Protein AF-A0A7V2XSD9-F1 (afdb_monomer)

Foldseek 3Di:
DDDDDPPPPPPPPPPPPPPPPDPPPDPDDDPPVNVVLQVQLLVLLLVQAFPVRDHDDDPCSCVSQLVSDDCRLVSLLCLQLPDLVCNPVVHDDDDDPPDDPVNVSSNSLSSNLSSLLSNLVNLPLVCLVVLVVSLVVLCVVPVQLLPDDDSSNSSNLSSQLSCVSNPNNVSVVVLLVRLCVLLVWDADPPRQIDGDADPDDVSNLSSLVSLQSSLSSCVSVVVLVNSLNSLVVSVVSLVVVVVVCVVVVVPVVVLLSSLVSQLVSLQVNLLSCLLVLVQVSSLVSNVSSVVSPDQPLSCLVVPCSCVSNCPPPSNVVVSVVSVVVVVVVVVVVVVVVVVVPDPPPPDDPDPDPDDDDDDDDDDDDD

Solvent-accessible surface area (backbone atoms only — not comparable to full-atom values): 21286 Å² total; per-residue (Å²): 138,88,78,76,81,76,71,80,76,78,76,72,78,75,69,80,72,92,55,94,69,73,72,92,76,58,97,61,84,72,52,72,68,60,48,54,49,48,50,52,42,52,53,44,52,52,68,63,46,39,99,85,74,43,72,84,84,48,93,72,73,47,51,71,43,63,69,73,42,90,68,41,55,63,52,23,47,50,54,38,68,50,56,75,95,48,37,81,78,75,49,88,74,78,80,59,91,92,64,49,73,67,57,50,53,53,50,50,56,50,48,27,51,50,24,27,52,43,37,18,73,62,56,62,63,86,52,48,68,61,51,50,53,50,44,52,53,52,43,71,75,35,88,49,70,83,74,47,63,69,68,64,34,53,53,50,55,33,46,24,50,17,35,34,59,52,71,46,47,66,59,35,54,51,49,54,53,48,33,32,59,75,34,46,50,45,73,48,84,96,69,45,71,46,68,66,82,52,93,49,71,69,54,36,54,52,30,38,54,36,31,50,51,50,16,50,51,26,48,76,67,69,38,39,73,56,14,47,50,36,40,49,52,35,51,55,53,48,53,55,48,52,59,52,43,71,77,47,72,86,49,60,68,57,53,54,53,50,30,53,51,50,13,52,49,23,40,54,44,12,32,41,26,19,72,66,72,34,50,72,60,12,48,50,27,40,50,50,5,40,74,46,62,51,72,64,59,72,46,65,74,63,44,61,38,40,54,80,36,60,85,39,68,71,42,50,50,51,52,54,50,49,53,52,52,52,49,51,53,51,53,50,54,49,52,54,51,56,61,74,67,45,91,79,79,82,66,74,79,76,76,79,91,84,77,80,83,78,79,85,79,80,86,83,89,130

Structure (mmCIF, N/CA/C/O backbone):
data_AF-A0A7V2XSD9-F1
#
_entry.id   AF-A0A7V2XSD9-F1
#
loop_
_atom_site.group_PDB
_atom_site.id
_atom_site.type_symbol
_atom_site.label_atom_id
_atom_site.label_alt_id
_atom_site.label_comp_id
_atom_site.label_asym_id
_atom_site.label_entity_id
_atom_site.label_seq_id
_atom_site.pdbx_PDB_ins_code
_atom_site.Cartn_x
_atom_site.Cartn_y
_atom_site.Cartn_z
_atom_site.occupancy
_atom_site.B_iso_or_equiv
_atom_site.auth_seq_id
_atom_site.auth_comp_id
_atom_site.auth_asym_id
_atom_site.auth_atom_id
_atom_site.pdbx_PDB_model_num
ATOM 1 N N . MET A 1 1 ? -16.264 16.583 4.470 1.00 23.94 1 MET A N 1
ATOM 2 C CA . MET A 1 1 ? -14.972 17.297 4.440 1.00 23.94 1 MET A CA 1
ATOM 3 C C . MET A 1 1 ? -13.926 16.425 5.124 1.00 23.94 1 MET A C 1
ATOM 5 O O . MET A 1 1 ? -13.666 16.621 6.300 1.00 23.94 1 MET A O 1
ATOM 9 N N . SER A 1 2 ? -13.379 15.429 4.419 1.00 24.53 2 SER A N 1
ATOM 10 C CA . SER A 1 2 ? -12.233 14.648 4.906 1.00 24.53 2 SER A CA 1
ATOM 11 C C . SER A 1 2 ? -11.010 15.120 4.129 1.00 24.53 2 SER A C 1
ATOM 13 O O . SER A 1 2 ? -10.741 14.648 3.032 1.00 24.53 2 SER A O 1
ATOM 15 N N . ARG A 1 3 ? -10.369 16.174 4.638 1.00 24.86 3 ARG A N 1
ATOM 16 C CA . ARG A 1 3 ? -9.047 16.610 4.191 1.00 24.86 3 ARG A CA 1
ATOM 17 C C . ARG A 1 3 ? -8.068 15.917 5.123 1.00 24.86 3 ARG A C 1
ATOM 19 O O . ARG A 1 3 ? -7.834 16.400 6.227 1.00 24.86 3 ARG A O 1
ATOM 26 N N . PHE A 1 4 ? -7.581 14.749 4.716 1.00 28.62 4 PHE A N 1
ATOM 27 C CA . PHE A 1 4 ? -6.380 14.205 5.332 1.00 28.62 4 PHE A CA 1
ATOM 28 C C . PHE A 1 4 ? -5.264 15.223 5.119 1.00 28.62 4 PHE A C 1
ATOM 30 O O . PHE A 1 4 ? -5.112 15.778 4.031 1.00 28.62 4 PHE A O 1
ATOM 37 N N . ALA A 1 5 ? -4.572 15.540 6.206 1.00 25.97 5 ALA A N 1
ATOM 38 C CA . ALA A 1 5 ? -3.495 16.502 6.229 1.00 25.97 5 ALA A CA 1
ATOM 39 C C . ALA A 1 5 ? -2.393 16.055 5.260 1.00 25.97 5 ALA A C 1
ATOM 41 O O . ALA A 1 5 ? -1.576 15.197 5.590 1.00 25.97 5 ALA A O 1
ATOM 42 N N . LEU A 1 6 ? -2.363 16.670 4.074 1.00 26.97 6 LEU A N 1
ATOM 43 C CA . LEU A 1 6 ? -1.128 16.866 3.336 1.00 26.97 6 LEU A CA 1
ATOM 44 C C . LEU A 1 6 ? -0.258 17.717 4.266 1.00 26.97 6 LEU A C 1
ATOM 46 O O . LEU A 1 6 ? -0.456 18.927 4.397 1.00 26.97 6 LEU A O 1
ATOM 50 N N . ALA A 1 7 ? 0.634 17.073 5.016 1.00 27.56 7 ALA A N 1
ATOM 51 C CA . ALA A 1 7 ? 1.728 17.794 5.633 1.00 27.56 7 ALA A CA 1
ATOM 52 C C . ALA A 1 7 ? 2.456 18.483 4.479 1.00 27.56 7 ALA A C 1
ATOM 54 O O . ALA A 1 7 ? 2.970 17.796 3.597 1.00 27.56 7 ALA A O 1
ATOM 55 N N . LEU A 1 8 ? 2.406 19.820 4.452 1.00 25.89 8 LEU A N 1
ATOM 56 C CA . LEU A 1 8 ? 3.194 20.653 3.552 1.00 25.89 8 LEU A CA 1
ATOM 57 C C . LEU A 1 8 ? 4.616 20.083 3.546 1.00 25.89 8 LEU A C 1
ATOM 59 O O . LEU A 1 8 ? 5.348 20.218 4.529 1.00 25.89 8 LEU A O 1
ATOM 63 N N . LEU A 1 9 ? 4.983 19.401 2.462 1.00 30.81 9 LEU A N 1
ATOM 64 C CA . LEU A 1 9 ? 6.359 19.028 2.204 1.00 30.81 9 LEU A CA 1
ATOM 65 C C . LEU A 1 9 ? 7.094 20.351 2.042 1.00 30.81 9 LEU A C 1
ATOM 67 O O . LEU A 1 9 ? 6.942 21.046 1.041 1.00 30.81 9 LEU A O 1
ATOM 71 N N . LEU A 1 10 ? 7.836 20.731 3.082 1.00 27.25 10 LEU A N 1
ATOM 72 C CA . LEU A 1 10 ? 8.857 21.757 2.986 1.00 27.25 10 LEU A CA 1
ATOM 73 C C . LEU A 1 10 ? 9.787 21.328 1.854 1.00 27.25 10 LEU A C 1
ATOM 75 O O . LEU A 1 10 ? 10.616 20.433 2.008 1.00 27.25 10 LEU A O 1
ATOM 79 N N . ILE A 1 11 ? 9.578 21.957 0.701 1.00 31.53 11 ILE A N 1
ATOM 80 C CA . ILE A 1 11 ? 10.475 21.962 -0.439 1.00 31.53 11 ILE A CA 1
ATOM 81 C C . ILE A 1 11 ? 11.828 22.386 0.124 1.00 31.53 11 ILE A C 1
ATOM 83 O O . ILE A 1 11 ? 12.044 23.559 0.432 1.00 31.53 11 ILE A O 1
ATOM 87 N N . LEU A 1 12 ? 12.744 21.433 0.292 1.00 26.92 12 LEU A N 1
ATOM 88 C CA . LEU A 1 12 ? 14.149 21.790 0.339 1.00 26.92 12 LEU A CA 1
ATOM 89 C C . LEU A 1 12 ? 14.435 22.456 -1.008 1.00 26.92 12 LEU A C 1
ATOM 91 O O . LEU A 1 12 ? 14.214 21.819 -2.044 1.00 26.92 12 LEU A O 1
ATOM 95 N N . PRO A 1 13 ? 14.897 23.717 -1.043 1.00 25.16 13 PRO A N 1
ATOM 96 C CA . PRO A 1 13 ? 15.411 24.261 -2.275 1.00 25.16 13 PRO A CA 1
ATOM 97 C C . PRO A 1 13 ? 16.652 23.433 -2.590 1.00 25.16 13 PRO A C 1
ATOM 99 O O . PRO A 1 13 ? 17.710 23.616 -1.983 1.00 25.16 13 PRO A O 1
ATOM 102 N N . VAL A 1 14 ? 16.534 22.505 -3.540 1.00 31.31 14 VAL A N 1
ATOM 103 C CA . VAL A 1 14 ? 17.704 22.065 -4.286 1.00 31.31 14 VAL A CA 1
ATOM 104 C C . VAL A 1 14 ? 18.159 23.326 -4.995 1.00 31.31 14 VAL A C 1
ATOM 106 O O . VAL A 1 14 ? 17.605 23.730 -6.016 1.00 31.31 14 VAL A O 1
ATOM 109 N N . ARG A 1 15 ? 19.112 24.025 -4.367 1.00 27.44 15 ARG A N 1
ATOM 110 C CA . ARG A 1 15 ? 19.935 25.032 -5.021 1.00 27.44 15 ARG A CA 1
ATOM 111 C C . ARG A 1 15 ? 20.313 24.407 -6.348 1.00 27.44 15 ARG A C 1
ATOM 113 O O . ARG A 1 15 ? 20.968 23.369 -6.340 1.00 27.44 15 ARG A O 1
ATOM 120 N N . ALA A 1 16 ? 19.840 25.005 -7.439 1.00 30.06 16 ALA A N 1
ATOM 121 C CA . ALA A 1 16 ? 20.246 24.642 -8.779 1.00 30.06 16 ALA A CA 1
ATOM 122 C C . ALA A 1 16 ? 21.773 24.583 -8.774 1.00 30.06 16 ALA A C 1
ATOM 124 O O . ALA A 1 16 ? 22.448 25.617 -8.718 1.00 30.06 16 ALA A O 1
ATOM 125 N N . ALA A 1 17 ? 22.307 23.366 -8.717 1.00 30.39 17 ALA A N 1
ATOM 126 C CA . ALA A 1 17 ? 23.717 23.123 -8.844 1.00 30.39 17 ALA A CA 1
ATOM 127 C C . ALA A 1 17 ? 24.022 23.449 -10.301 1.00 30.39 17 ALA A C 1
ATOM 129 O O . ALA A 1 17 ? 23.845 22.638 -11.201 1.00 30.39 17 ALA A O 1
ATOM 130 N N . ARG A 1 18 ? 24.422 24.701 -10.537 1.00 33.97 18 ARG A N 1
ATOM 131 C CA . ARG A 1 18 ? 25.212 25.094 -11.700 1.00 33.97 18 ARG A CA 1
ATOM 132 C C . ARG A 1 18 ? 26.585 24.444 -11.552 1.00 33.97 18 ARG A C 1
ATOM 134 O O . ARG A 1 18 ? 27.578 25.103 -11.270 1.00 33.97 18 ARG A O 1
ATOM 141 N N . THR A 1 19 ? 26.616 23.135 -11.687 1.00 34.06 19 THR A N 1
ATOM 142 C CA . THR A 1 19 ? 27.806 22.336 -11.930 1.00 34.06 19 THR A CA 1
ATOM 143 C C . THR A 1 19 ? 27.425 21.497 -13.128 1.00 34.06 19 THR A C 1
ATOM 145 O O . THR A 1 19 ? 26.375 20.867 -13.097 1.00 34.06 19 THR A O 1
ATOM 148 N N . GLY A 1 20 ? 28.200 21.586 -14.206 1.00 29.98 20 GLY A N 1
ATOM 149 C CA . GLY A 1 20 ? 27.919 20.951 -15.493 1.00 29.98 20 GLY A CA 1
ATOM 150 C C . GLY A 1 20 ? 27.994 19.424 -15.460 1.00 29.98 20 GLY A C 1
ATOM 151 O O . GLY A 1 20 ? 28.754 18.837 -16.221 1.00 29.98 20 GLY A O 1
ATOM 152 N N . GLU A 1 21 ? 27.215 18.785 -14.591 1.00 35.03 21 GLU A N 1
ATOM 153 C CA . GLU A 1 21 ? 26.746 17.428 -14.812 1.00 35.03 21 GLU A CA 1
ATOM 154 C C . GLU A 1 21 ? 25.734 17.504 -15.953 1.00 35.03 21 GLU A C 1
ATOM 156 O O . GLU A 1 21 ? 24.762 18.260 -15.892 1.00 35.03 21 GLU A O 1
ATOM 161 N N . ALA A 1 22 ? 26.023 16.782 -17.034 1.00 31.20 22 ALA A N 1
ATOM 162 C CA . ALA A 1 22 ? 25.090 16.603 -18.130 1.00 31.20 22 ALA A CA 1
ATOM 163 C C . ALA A 1 22 ? 23.725 16.191 -17.565 1.00 31.20 22 ALA A C 1
ATOM 165 O O . ALA A 1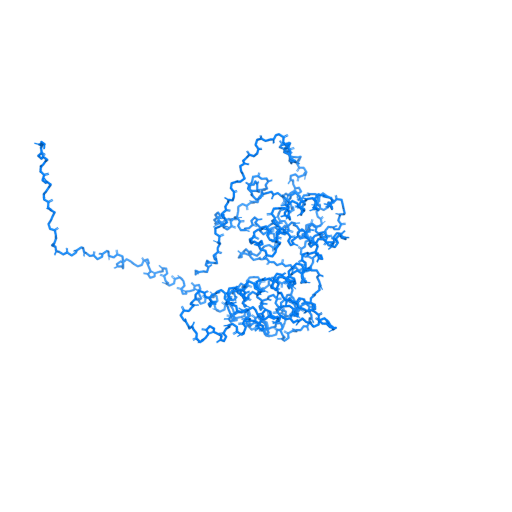 22 ? 23.663 15.333 -16.684 1.00 31.20 22 ALA A O 1
ATOM 166 N N . ASP A 1 23 ? 22.653 16.800 -18.075 1.00 39.53 23 ASP A N 1
ATOM 167 C CA . ASP A 1 23 ? 21.300 16.284 -17.895 1.00 39.53 23 ASP A CA 1
ATOM 168 C C . ASP A 1 23 ? 21.324 14.790 -18.259 1.00 39.53 23 ASP A C 1
ATOM 170 O O . ASP A 1 23 ? 21.560 14.462 -19.427 1.00 39.53 23 ASP A O 1
ATOM 174 N N . PRO A 1 24 ? 21.142 13.865 -17.298 1.00 40.56 24 PRO A N 1
ATOM 175 C CA . PRO A 1 24 ? 21.244 12.443 -17.589 1.00 40.56 24 PRO A CA 1
ATOM 176 C C . PRO A 1 24 ? 20.095 11.957 -18.488 1.00 40.56 24 PRO A C 1
ATOM 178 O O . PRO A 1 24 ? 20.070 10.783 -18.845 1.00 40.56 24 PRO A O 1
ATOM 181 N N . LEU A 1 25 ? 19.132 12.826 -18.831 1.00 44.91 25 LEU A N 1
ATOM 182 C CA . LEU A 1 25 ? 17.884 12.460 -19.492 1.00 44.91 25 LEU A CA 1
ATOM 183 C C . LEU A 1 25 ? 17.565 13.237 -20.772 1.00 44.91 25 LEU A C 1
ATOM 185 O O . LEU A 1 25 ? 16.434 13.109 -21.234 1.00 44.91 25 LEU A O 1
ATOM 189 N N . GLY A 1 26 ? 18.541 13.947 -2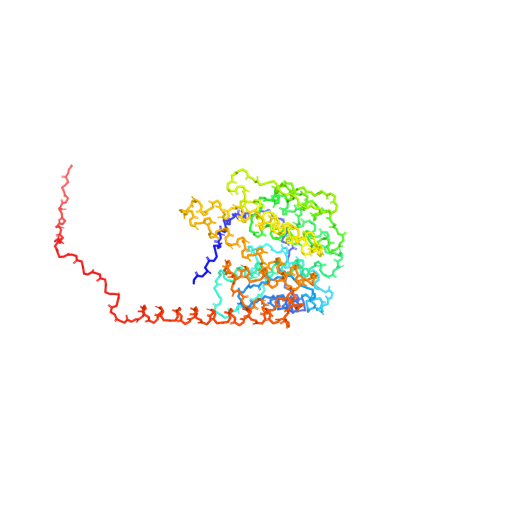1.350 1.00 40.78 26 GLY A N 1
ATOM 190 C CA . GLY A 1 26 ? 18.545 14.413 -22.742 1.00 40.78 26 GLY A CA 1
ATOM 191 C C . GLY A 1 26 ? 17.247 15.066 -23.229 1.00 40.78 26 GLY A C 1
ATOM 192 O O . GLY A 1 26 ? 16.301 14.397 -23.631 1.00 40.78 26 GLY A O 1
ATOM 193 N N . THR A 1 27 ? 17.251 16.391 -23.335 1.00 42.31 27 THR A N 1
ATOM 194 C CA . THR A 1 27 ? 16.262 17.195 -24.082 1.00 42.31 27 THR A CA 1
ATOM 195 C C . THR A 1 27 ? 16.360 17.012 -25.609 1.00 42.31 27 THR A C 1
ATOM 197 O O . THR A 1 27 ? 16.154 17.951 -26.376 1.00 42.31 27 THR A O 1
ATOM 200 N N . GLU A 1 28 ? 16.688 15.808 -26.080 1.00 47.25 28 GLU A N 1
ATOM 201 C CA . GLU A 1 28 ? 16.524 15.453 -27.487 1.00 47.25 28 GLU A CA 1
ATOM 202 C C . GLU A 1 28 ? 15.038 15.201 -27.767 1.00 47.25 28 GLU A C 1
ATOM 204 O O . GLU A 1 28 ? 14.297 14.735 -26.899 1.00 47.25 28 GLU A O 1
ATOM 209 N N . ALA A 1 29 ? 14.583 15.546 -28.974 1.00 57.59 29 ALA A N 1
ATOM 210 C CA . ALA A 1 29 ? 13.220 15.256 -29.397 1.00 57.59 29 ALA A CA 1
ATOM 211 C C . ALA A 1 29 ? 12.986 13.740 -29.303 1.00 57.59 29 ALA A C 1
ATOM 213 O O . ALA A 1 29 ? 13.598 12.972 -30.045 1.00 57.59 29 ALA A O 1
ATOM 214 N N . GLU A 1 30 ? 12.138 13.325 -28.360 1.00 71.19 30 GLU A N 1
ATOM 215 C CA . GLU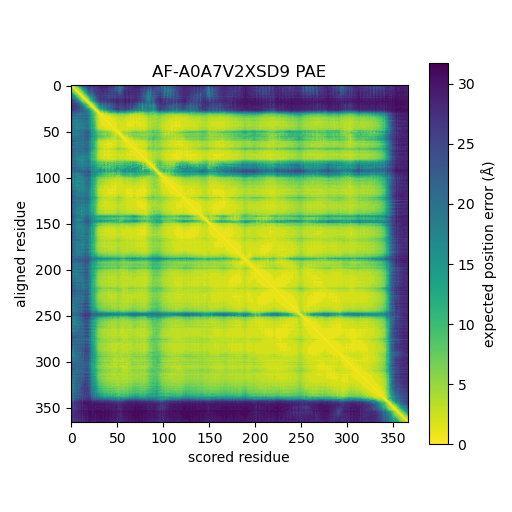 A 1 30 ? 11.758 11.926 -28.177 1.00 71.19 30 GLU A CA 1
ATOM 216 C C . GLU A 1 30 ? 11.206 11.390 -29.501 1.00 71.19 30 GLU A C 1
ATOM 218 O O . GLU A 1 30 ? 10.363 12.034 -30.135 1.00 71.19 30 GLU A O 1
ATOM 223 N N . ASP A 1 31 ? 11.710 10.241 -29.959 1.00 83.75 31 ASP A N 1
ATOM 224 C CA . ASP A 1 31 ? 11.220 9.678 -31.209 1.00 83.75 31 ASP A CA 1
ATOM 225 C C . ASP A 1 31 ? 9.724 9.316 -31.072 1.00 83.75 31 ASP A C 1
ATOM 227 O O . ASP A 1 31 ? 9.274 8.944 -29.980 1.00 83.75 31 ASP A O 1
ATOM 231 N N . PRO A 1 32 ? 8.934 9.394 -32.160 1.00 85.38 32 PRO A N 1
ATOM 232 C CA . PRO A 1 32 ? 7.494 9.169 -32.087 1.00 85.38 32 PRO A CA 1
ATOM 233 C C . PRO A 1 32 ? 7.090 7.817 -31.483 1.00 85.38 32 PRO A C 1
ATOM 235 O O . PRO A 1 32 ? 6.068 7.738 -30.809 1.00 85.38 32 PRO A O 1
ATOM 238 N N . ALA A 1 33 ? 7.869 6.751 -31.692 1.00 84.94 33 ALA A N 1
ATOM 239 C CA . ALA A 1 33 ? 7.542 5.435 -31.152 1.00 84.94 33 ALA A CA 1
ATOM 240 C C . ALA A 1 33 ? 7.778 5.372 -29.636 1.00 84.94 33 ALA A C 1
ATOM 242 O O . ALA A 1 33 ? 6.948 4.814 -28.915 1.00 84.94 33 ALA A O 1
ATOM 243 N N . THR A 1 34 ? 8.860 5.980 -29.140 1.00 85.50 34 THR A N 1
ATOM 244 C CA . THR A 1 34 ? 9.107 6.105 -27.694 1.00 85.50 34 THR A CA 1
ATOM 245 C C . THR A 1 34 ? 8.036 6.967 -27.024 1.00 85.50 34 THR A C 1
ATOM 247 O O . THR A 1 34 ? 7.531 6.592 -25.964 1.00 85.50 34 THR A O 1
ATOM 250 N N . PHE A 1 35 ? 7.613 8.057 -27.671 1.00 86.00 35 PHE A N 1
ATOM 251 C CA . PHE A 1 35 ? 6.521 8.906 -27.190 1.00 86.00 35 PHE A CA 1
ATOM 252 C C . PHE A 1 35 ? 5.193 8.138 -27.061 1.00 86.00 35 PHE A C 1
ATOM 254 O O . PHE A 1 35 ? 4.555 8.167 -26.006 1.00 86.00 35 PHE A O 1
ATOM 261 N N . GLU A 1 36 ? 4.783 7.398 -28.097 1.00 89.38 36 GLU A N 1
ATOM 262 C CA . GLU A 1 36 ? 3.547 6.603 -28.044 1.00 89.38 36 GLU A CA 1
ATOM 263 C C . GLU A 1 36 ? 3.614 5.488 -26.994 1.00 89.38 36 GLU A C 1
ATOM 265 O O . GLU A 1 36 ? 2.643 5.259 -26.265 1.00 89.38 36 GLU A O 1
ATOM 270 N N . LEU A 1 37 ? 4.765 4.819 -26.860 1.00 91.50 37 LEU A N 1
ATOM 271 C CA . LEU A 1 37 ? 4.957 3.796 -25.834 1.00 91.50 37 LEU A CA 1
ATOM 272 C C . LEU A 1 37 ? 4.862 4.393 -24.425 1.00 91.50 37 LEU A C 1
ATOM 274 O O . LEU A 1 37 ? 4.198 3.813 -23.563 1.00 91.50 37 LEU A O 1
ATOM 278 N N . ARG A 1 38 ? 5.473 5.561 -24.191 1.00 90.31 38 ARG A N 1
ATOM 279 C CA . ARG A 1 38 ? 5.374 6.287 -22.920 1.00 90.31 38 ARG A CA 1
ATOM 280 C C . ARG A 1 38 ? 3.920 6.595 -22.576 1.00 90.31 38 ARG A C 1
ATOM 282 O O . ARG A 1 38 ? 3.475 6.202 -21.499 1.00 90.31 38 ARG A O 1
ATOM 289 N N . ARG A 1 39 ? 3.147 7.177 -23.502 1.00 89.12 39 ARG A N 1
ATOM 290 C CA . ARG A 1 39 ? 1.711 7.443 -23.279 1.00 89.12 39 ARG A CA 1
ATOM 291 C C . ARG A 1 39 ? 0.919 6.176 -22.967 1.00 89.12 39 ARG A C 1
ATOM 293 O O . ARG A 1 39 ? 0.052 6.190 -22.094 1.00 89.12 39 ARG A O 1
ATOM 300 N N . ALA A 1 40 ? 1.213 5.067 -23.646 1.00 92.75 40 ALA A N 1
ATOM 301 C CA . ALA A 1 40 ? 0.550 3.793 -23.386 1.00 92.75 40 ALA A CA 1
ATOM 302 C C . ALA A 1 40 ? 0.866 3.247 -21.979 1.00 92.75 40 ALA A C 1
ATOM 304 O O . ALA A 1 40 ? -0.047 2.787 -21.283 1.00 92.75 40 ALA A O 1
ATOM 305 N N . VAL A 1 41 ? 2.129 3.336 -21.541 1.00 93.94 41 VAL A N 1
ATOM 306 C CA . VAL A 1 41 ? 2.564 2.953 -20.186 1.00 93.94 41 VAL A CA 1
ATOM 307 C C . VAL A 1 41 ? 1.888 3.835 -19.137 1.00 93.94 41 VAL A C 1
ATOM 309 O O . VAL A 1 41 ? 1.278 3.315 -18.205 1.00 93.94 41 VAL A O 1
ATOM 312 N N . GLU A 1 42 ? 1.936 5.154 -19.306 1.00 90.88 42 GLU A N 1
ATOM 313 C CA . GLU A 1 42 ? 1.321 6.126 -18.397 1.00 90.88 42 GLU A CA 1
ATOM 314 C C . GLU A 1 42 ? -0.194 5.902 -18.269 1.00 90.88 42 GLU A C 1
ATOM 316 O O . GLU A 1 42 ? -0.725 5.835 -17.157 1.00 90.88 42 GLU A O 1
ATOM 321 N N . ALA A 1 43 ? -0.893 5.679 -19.386 1.00 90.19 43 ALA A N 1
ATOM 322 C CA . ALA A 1 43 ? -2.317 5.361 -19.385 1.00 90.19 43 ALA A CA 1
ATOM 323 C C . ALA A 1 43 ? -2.623 4.033 -18.669 1.00 90.19 43 ALA A C 1
ATOM 325 O O . ALA A 1 43 ? -3.630 3.929 -17.965 1.00 90.19 43 ALA A O 1
ATOM 326 N N . ALA A 1 44 ? -1.779 3.010 -18.837 1.00 93.81 44 ALA A N 1
ATOM 327 C CA . ALA A 1 44 ? -1.934 1.724 -18.159 1.00 93.81 44 ALA A CA 1
ATOM 328 C C . ALA A 1 44 ? -1.695 1.827 -16.644 1.00 93.81 44 ALA A C 1
ATOM 330 O O . ALA A 1 44 ? -2.476 1.277 -15.864 1.00 93.81 44 ALA A O 1
ATOM 331 N N . LEU A 1 45 ? -0.691 2.597 -16.215 1.00 93.50 45 LEU A N 1
ATOM 332 C CA . LEU A 1 45 ? -0.463 2.900 -14.801 1.00 93.50 45 LEU A CA 1
ATOM 333 C C . LEU A 1 45 ? -1.632 3.697 -14.210 1.00 93.50 45 LEU A C 1
ATOM 335 O O . LEU A 1 45 ? -2.135 3.344 -13.146 1.00 93.50 45 LEU A O 1
ATOM 339 N N . ASN A 1 46 ? -2.140 4.707 -14.920 1.00 90.12 46 ASN A N 1
ATOM 340 C CA . ASN A 1 46 ? -3.266 5.513 -14.450 1.00 90.12 46 ASN A CA 1
ATOM 341 C C . ASN A 1 46 ? -4.544 4.680 -14.256 1.00 90.12 46 ASN A C 1
ATOM 343 O O . ASN A 1 46 ? -5.293 4.899 -13.306 1.00 90.12 46 ASN A O 1
ATOM 347 N N . ARG A 1 47 ? -4.771 3.651 -15.088 1.00 90.56 47 ARG A N 1
ATOM 348 C CA . ARG A 1 47 ? -5.887 2.709 -14.884 1.00 90.56 47 ARG A CA 1
ATOM 349 C C . ARG A 1 47 ? -5.794 1.952 -13.562 1.00 90.56 47 ARG A C 1
ATOM 351 O O . ARG A 1 47 ? -6.830 1.480 -13.102 1.00 90.56 47 ARG A O 1
ATOM 358 N N . CYS A 1 48 ? -4.622 1.840 -12.938 1.00 90.12 48 CYS A N 1
ATOM 359 C CA . CYS A 1 48 ? -4.461 1.203 -11.629 1.00 90.12 48 CYS A CA 1
ATOM 360 C C . CYS A 1 48 ? -4.941 2.081 -10.460 1.00 90.12 48 CYS A C 1
ATOM 362 O O . CYS A 1 48 ? -5.034 1.582 -9.339 1.00 90.12 48 CYS A O 1
ATOM 364 N N . ILE A 1 49 ? -5.272 3.350 -10.713 1.00 88.31 49 ILE A N 1
ATOM 365 C CA . ILE A 1 49 ? -5.729 4.313 -9.710 1.00 88.31 49 ILE A CA 1
ATOM 366 C C . ILE A 1 49 ? -7.265 4.333 -9.685 1.00 88.31 49 ILE A C 1
ATOM 368 O O . ILE A 1 49 ? -7.939 4.330 -10.719 1.00 88.31 49 ILE A O 1
ATOM 372 N N . GLY A 1 50 ? -7.843 4.285 -8.486 1.00 82.44 50 GLY A N 1
ATOM 373 C CA . GLY A 1 50 ? -9.281 4.394 -8.264 1.00 82.44 50 GLY A CA 1
ATOM 374 C C . GLY A 1 50 ? -9.794 5.838 -8.393 1.00 82.44 50 GLY A C 1
ATOM 375 O O . GLY A 1 50 ? -9.015 6.780 -8.274 1.00 82.44 50 GLY A O 1
ATOM 376 N N . PRO A 1 51 ? -11.115 6.050 -8.560 1.00 76.25 51 PRO A N 1
ATOM 377 C CA . PRO A 1 51 ? -11.698 7.390 -8.721 1.00 76.25 51 PRO A CA 1
ATOM 378 C C . PRO A 1 51 ? -11.423 8.363 -7.563 1.00 76.25 51 PRO A C 1
ATOM 380 O O . PRO A 1 51 ? -11.439 9.569 -7.766 1.00 76.25 51 PRO A O 1
ATOM 383 N N . GLY A 1 52 ? -11.187 7.847 -6.352 1.00 74.31 52 GLY A N 1
ATOM 384 C CA . GLY A 1 52 ? -10.809 8.634 -5.172 1.00 74.31 52 GLY A CA 1
ATOM 385 C C . GLY A 1 52 ? -9.300 8.817 -4.996 1.00 74.31 52 GLY A C 1
ATOM 386 O O . GLY A 1 52 ? -8.870 9.122 -3.892 1.00 74.31 52 GLY A O 1
ATOM 387 N N . GLN A 1 53 ? -8.507 8.563 -6.043 1.00 80.75 53 GLN A N 1
ATOM 388 C CA . GLN A 1 53 ? -7.046 8.457 -5.979 1.00 80.75 53 GLN A CA 1
ATOM 389 C C . GLN A 1 53 ? -6.541 7.380 -5.011 1.00 80.75 53 GLN A C 1
ATOM 391 O O . GLN A 1 53 ? -5.433 7.470 -4.502 1.00 80.75 53 GLN A O 1
ATOM 396 N N . SER A 1 54 ? -7.340 6.342 -4.767 1.00 80.62 54 SER A N 1
ATOM 397 C CA . SER A 1 54 ? -6.920 5.179 -3.984 1.00 80.62 54 SER A CA 1
ATOM 398 C C . SER A 1 54 ? -6.238 4.147 -4.862 1.00 80.62 54 SER A C 1
ATOM 400 O O . SER A 1 54 ? -6.631 3.927 -6.010 1.00 80.62 54 SER A O 1
ATOM 402 N N . TRP A 1 55 ? -5.220 3.502 -4.314 1.00 84.31 55 TRP A N 1
ATOM 403 C CA . TRP A 1 55 ? -4.458 2.455 -4.976 1.00 84.31 55 TRP A CA 1
ATOM 404 C C . TRP A 1 55 ? -3.987 1.427 -3.946 1.00 84.31 55 TRP A C 1
ATOM 406 O O . TRP A 1 55 ? -4.027 1.658 -2.738 1.00 84.31 55 TRP A O 1
ATOM 416 N N . GLY A 1 56 ? -3.500 0.297 -4.438 1.00 80.31 56 GLY A N 1
ATOM 417 C CA . GLY A 1 56 ? -2.949 -0.786 -3.633 1.00 80.31 56 GLY A CA 1
ATOM 418 C C . GLY A 1 56 ? -2.124 -1.716 -4.508 1.00 80.31 56 GLY A C 1
ATOM 419 O O . GLY A 1 56 ? -1.848 -1.383 -5.660 1.00 80.31 56 GLY A O 1
ATOM 420 N N . HIS A 1 57 ? -1.723 -2.857 -3.962 1.00 80.56 57 HIS A N 1
ATOM 421 C CA . HIS A 1 57 ? -0.950 -3.872 -4.671 1.00 80.56 57 HIS A CA 1
ATOM 422 C C . HIS A 1 57 ? -1.763 -5.157 -4.748 1.00 80.56 57 HIS A C 1
ATOM 424 O O . HIS A 1 57 ? -2.323 -5.561 -3.739 1.00 80.56 57 HIS A O 1
ATOM 430 N N . TYR A 1 58 ? -1.825 -5.783 -5.920 1.00 80.31 58 TYR A N 1
ATOM 431 C CA . TYR A 1 58 ? -2.506 -7.064 -6.100 1.00 80.31 58 TYR A CA 1
ATOM 432 C C . TYR A 1 58 ? -1.900 -7.863 -7.254 1.00 80.31 58 TYR A C 1
ATOM 434 O O . TYR A 1 58 ? -1.246 -7.321 -8.151 1.00 80.31 58 TYR A O 1
ATOM 442 N N . GLU A 1 59 ? -2.156 -9.169 -7.269 1.00 77.75 59 GLU A N 1
ATOM 443 C CA . GLU A 1 59 ? -1.596 -10.066 -8.276 1.00 77.75 59 GLU A CA 1
ATOM 444 C C . GLU A 1 59 ? -2.067 -9.716 -9.702 1.00 77.75 59 GLU A C 1
ATOM 446 O O . GLU A 1 59 ? -3.260 -9.582 -10.004 1.00 77.75 59 GLU A O 1
ATOM 451 N N . GLY A 1 60 ? -1.106 -9.577 -10.618 1.00 84.06 60 GLY A N 1
ATOM 452 C CA 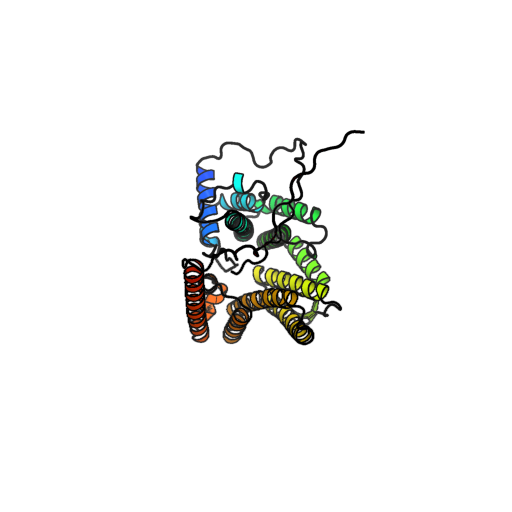. GLY A 1 60 ? -1.368 -9.255 -12.021 1.00 84.06 60 GLY A CA 1
ATOM 453 C C . GLY A 1 60 ? -1.754 -7.797 -12.285 1.00 84.06 60 GLY A C 1
ATOM 454 O O . GLY A 1 60 ? -2.183 -7.496 -13.398 1.00 84.06 60 GLY A O 1
ATOM 455 N N . GLN A 1 61 ? -1.586 -6.897 -11.308 1.00 89.50 61 GLN A N 1
ATOM 456 C CA . GLN A 1 61 ? -1.863 -5.460 -11.436 1.00 89.50 61 GLN A CA 1
ATOM 457 C C . GLN A 1 61 ? -1.251 -4.821 -12.684 1.00 89.50 61 GLN A C 1
ATOM 459 O O . GLN A 1 61 ? -1.898 -4.012 -13.341 1.00 89.50 61 GLN A O 1
ATOM 464 N N . PHE A 1 62 ? -0.034 -5.223 -13.046 1.00 94.75 62 PHE A N 1
ATOM 465 C CA . PHE A 1 62 ? 0.722 -4.607 -14.135 1.00 94.75 62 PHE A CA 1
ATOM 466 C C . PHE A 1 62 ? 0.677 -5.401 -15.444 1.00 94.75 62 PHE A C 1
ATOM 468 O O . PHE A 1 62 ? 1.468 -5.128 -16.340 1.00 94.75 62 PHE A O 1
ATOM 475 N N . ARG A 1 63 ? -0.245 -6.366 -15.600 1.00 93.62 63 ARG A N 1
ATOM 476 C CA . ARG A 1 63 ? -0.330 -7.204 -16.813 1.00 93.62 63 ARG A CA 1
ATOM 477 C C . ARG A 1 63 ? -0.414 -6.369 -18.096 1.00 93.62 63 ARG A C 1
ATOM 479 O O . ARG A 1 63 ? 0.314 -6.654 -19.040 1.00 93.62 63 ARG A O 1
ATOM 486 N N . ASP A 1 64 ? -1.253 -5.334 -18.104 1.00 94.81 64 ASP A N 1
ATOM 487 C CA . ASP A 1 64 ? -1.399 -4.424 -19.247 1.00 94.81 64 ASP A CA 1
ATOM 488 C C . ASP A 1 64 ? -0.105 -3.663 -19.548 1.00 94.81 64 ASP A C 1
ATOM 490 O O . ASP A 1 64 ? 0.242 -3.488 -20.708 1.00 94.81 64 ASP A O 1
ATOM 494 N N . VAL A 1 65 ? 0.611 -3.223 -18.507 1.00 96.44 65 VAL A N 1
ATOM 495 C CA . VAL A 1 65 ? 1.878 -2.489 -18.639 1.00 96.44 65 VAL A CA 1
ATOM 496 C C . VAL A 1 65 ? 2.944 -3.397 -19.249 1.00 96.44 65 VAL A C 1
ATOM 498 O O . VAL A 1 65 ? 3.606 -3.019 -20.209 1.00 96.44 65 VAL A O 1
ATOM 501 N N . LEU A 1 66 ? 3.078 -4.619 -18.729 1.00 95.19 66 LEU A N 1
ATOM 502 C CA . LEU A 1 66 ? 4.065 -5.594 -19.196 1.00 95.19 66 LEU A CA 1
ATOM 503 C C . LEU A 1 66 ? 3.787 -6.072 -20.632 1.00 95.19 66 LEU A C 1
ATOM 505 O O . LEU A 1 66 ? 4.720 -6.386 -21.368 1.00 95.19 66 LEU A O 1
ATOM 509 N N . ALA A 1 67 ? 2.519 -6.090 -21.054 1.00 96.31 67 ALA A N 1
ATOM 510 C CA . ALA A 1 67 ? 2.119 -6.473 -22.408 1.00 96.31 67 ALA A CA 1
ATOM 511 C C . ALA A 1 67 ? 2.536 -5.460 -23.494 1.00 96.31 67 ALA A C 1
ATOM 513 O O . ALA A 1 67 ? 2.504 -5.802 -24.675 1.00 96.31 67 ALA A O 1
ATOM 514 N N . LEU A 1 68 ? 2.953 -4.241 -23.122 1.00 96.00 68 LEU A N 1
ATOM 515 C CA . LEU A 1 68 ? 3.383 -3.199 -24.066 1.00 96.00 68 LEU A CA 1
ATOM 516 C C . LEU A 1 68 ? 4.778 -3.454 -24.670 1.00 96.00 68 LEU A C 1
ATOM 518 O O . LEU A 1 68 ? 5.164 -2.782 -25.625 1.00 96.00 68 LEU A O 1
ATOM 522 N N . GLY A 1 69 ? 5.521 -4.445 -24.165 1.00 94.00 69 GLY A N 1
ATOM 523 C CA . GLY A 1 69 ? 6.714 -4.979 -24.822 1.00 94.00 69 GLY A CA 1
ATOM 524 C C . GLY A 1 69 ? 8.059 -4.547 -24.216 1.00 94.00 69 GLY A C 1
ATOM 525 O O . GLY A 1 69 ? 8.123 -3.994 -23.120 1.00 94.00 69 GLY A O 1
ATOM 526 N N . PRO A 1 70 ? 9.178 -4.825 -24.909 1.00 91.25 70 PRO A N 1
ATOM 527 C CA . PRO A 1 70 ? 10.523 -4.795 -24.321 1.00 91.25 70 PRO A CA 1
ATOM 528 C C . PRO A 1 70 ? 11.065 -3.394 -23.996 1.00 91.25 70 PRO A C 1
ATOM 530 O O . PRO A 1 70 ? 12.047 -3.283 -23.273 1.00 91.25 70 PRO A O 1
ATOM 533 N N . GLY A 1 71 ? 10.452 -2.316 -24.498 1.00 92.38 71 GLY A N 1
ATOM 534 C CA . GLY A 1 71 ? 10.840 -0.942 -24.140 1.00 92.38 71 GLY A CA 1
ATOM 535 C C . GLY A 1 71 ? 10.353 -0.499 -22.752 1.00 92.38 71 GLY A C 1
ATOM 536 O O . GLY A 1 71 ? 10.843 0.487 -22.202 1.00 92.38 71 GLY A O 1
ATOM 537 N N . VAL A 1 72 ? 9.408 -1.239 -22.166 1.00 96.19 72 VAL A N 1
ATOM 538 C CA . VAL A 1 72 ? 8.729 -0.893 -20.910 1.00 96.19 72 VAL A CA 1
ATOM 539 C C . VAL A 1 72 ? 9.678 -0.755 -19.712 1.00 96.19 72 VAL A C 1
ATOM 541 O O . VAL A 1 72 ? 9.552 0.246 -19.006 1.00 96.19 72 VAL A O 1
ATOM 544 N N . PRO A 1 73 ? 10.647 -1.659 -19.451 1.00 96.69 73 PRO A N 1
ATOM 545 C CA . PRO A 1 73 ? 11.467 -1.582 -18.238 1.00 96.69 73 PRO A CA 1
ATOM 546 C C . PRO A 1 73 ? 12.265 -0.279 -18.122 1.00 96.69 73 PRO A C 1
ATOM 548 O O . PRO A 1 73 ? 12.293 0.338 -17.058 1.00 96.69 73 PRO A O 1
ATOM 551 N N . ARG A 1 74 ? 12.852 0.206 -19.225 1.00 94.56 74 ARG A N 1
ATOM 552 C CA . ARG A 1 74 ? 13.586 1.483 -19.229 1.00 94.56 74 ARG A CA 1
ATOM 553 C C . ARG A 1 74 ? 12.671 2.687 -19.017 1.00 94.56 74 ARG A C 1
ATOM 555 O O . ARG A 1 74 ? 13.049 3.614 -18.303 1.00 94.56 74 ARG A O 1
ATOM 562 N N . LEU A 1 75 ? 11.466 2.666 -19.586 1.00 93.75 75 LEU A N 1
ATOM 563 C CA . LEU A 1 75 ? 10.478 3.724 -19.361 1.00 93.75 75 LEU A CA 1
ATOM 564 C C . LEU A 1 75 ? 9.985 3.740 -17.914 1.00 93.75 75 LEU A C 1
ATOM 566 O O . LEU A 1 75 ? 9.920 4.807 -17.312 1.00 93.75 75 LEU A O 1
ATOM 570 N N . LEU A 1 76 ? 9.706 2.575 -17.326 1.00 96.75 76 LEU A N 1
ATOM 571 C CA . LEU A 1 76 ? 9.322 2.458 -15.919 1.00 96.75 76 LEU A CA 1
ATOM 572 C C . LEU A 1 76 ? 10.435 2.936 -14.984 1.00 96.75 76 LEU A C 1
ATOM 574 O O . LEU A 1 76 ? 10.158 3.668 -14.038 1.00 96.75 76 LEU A O 1
ATOM 578 N N . LEU A 1 77 ? 11.693 2.592 -15.271 1.00 96.31 77 LEU A N 1
ATOM 579 C CA . LEU A 1 77 ? 12.845 3.112 -14.537 1.00 96.31 77 LEU A CA 1
ATOM 580 C C . LEU A 1 77 ? 12.915 4.644 -14.622 1.00 96.31 77 LEU A C 1
ATOM 582 O O . LEU A 1 77 ? 13.094 5.302 -13.596 1.00 96.31 77 LEU A O 1
ATOM 586 N N . ARG A 1 78 ? 12.723 5.226 -15.814 1.00 92.50 78 ARG A N 1
ATOM 587 C CA . ARG A 1 78 ? 12.696 6.685 -16.000 1.00 92.50 78 ARG A CA 1
ATOM 588 C C . ARG A 1 78 ? 11.553 7.315 -15.204 1.00 92.50 78 ARG A C 1
ATOM 590 O O . ARG A 1 78 ? 11.799 8.216 -14.406 1.00 92.50 78 ARG A O 1
ATOM 597 N N . LEU A 1 79 ? 10.331 6.807 -15.355 1.00 92.19 79 LEU A N 1
ATOM 598 C CA . LEU A 1 79 ? 9.145 7.258 -14.619 1.00 92.19 79 LEU A CA 1
ATOM 599 C C . LEU A 1 79 ? 9.338 7.160 -13.105 1.00 92.19 79 LEU A C 1
ATOM 601 O O . LEU A 1 79 ? 8.935 8.059 -12.381 1.00 92.19 79 LEU A O 1
ATOM 605 N N . PHE A 1 80 ? 9.969 6.100 -12.609 1.00 95.06 80 PHE A N 1
ATOM 606 C CA . PHE A 1 80 ? 10.167 5.904 -11.178 1.00 95.06 80 PHE A CA 1
ATOM 607 C C . PHE A 1 80 ? 11.252 6.821 -10.600 1.00 95.06 80 PHE A C 1
ATOM 609 O O . PHE A 1 80 ? 11.085 7.381 -9.518 1.00 95.06 80 PHE A O 1
ATOM 616 N N . THR A 1 81 ? 12.358 7.004 -11.320 1.00 93.12 81 THR A N 1
ATOM 617 C CA . THR A 1 81 ? 13.542 7.724 -10.816 1.00 93.12 81 THR A CA 1
ATOM 618 C C . THR A 1 81 ? 13.540 9.222 -11.125 1.00 93.12 81 THR A C 1
ATOM 620 O O . THR A 1 81 ? 14.397 9.947 -10.613 1.00 93.12 81 THR A O 1
ATOM 623 N N . THR A 1 82 ? 12.569 9.708 -11.910 1.00 89.00 82 THR A N 1
ATOM 624 C CA . THR A 1 82 ? 12.420 11.137 -12.224 1.00 89.00 82 THR A CA 1
ATOM 625 C C . THR A 1 82 ? 12.202 11.952 -10.939 1.00 89.00 82 THR A C 1
ATOM 627 O O . THR A 1 82 ? 11.255 11.684 -10.194 1.00 89.00 82 THR A O 1
ATOM 630 N N . PRO A 1 83 ? 13.031 12.975 -10.657 1.00 83.19 83 PRO A N 1
ATOM 631 C CA . PRO A 1 83 ? 12.809 13.862 -9.523 1.00 83.19 83 PRO A CA 1
ATOM 632 C C . PRO A 1 83 ? 11.443 14.552 -9.591 1.00 83.19 83 PRO A C 1
ATOM 634 O O . PRO A 1 83 ? 11.068 15.101 -10.626 1.00 83.19 83 PRO A O 1
ATOM 637 N N . HIS A 1 84 ? 10.735 14.601 -8.460 1.00 74.50 84 HIS A N 1
ATOM 638 C CA . HIS A 1 84 ? 9.388 15.178 -8.372 1.00 74.50 84 HIS A CA 1
ATOM 639 C C . HIS A 1 84 ? 9.293 16.599 -8.960 1.00 74.50 84 HIS A C 1
ATOM 641 O O . HIS A 1 84 ? 8.352 16.921 -9.677 1.00 74.50 84 HIS A O 1
ATOM 647 N N . ALA A 1 85 ? 10.316 17.431 -8.726 1.00 69.81 85 ALA A N 1
ATOM 648 C CA . ALA A 1 85 ? 10.369 18.819 -9.193 1.00 69.81 85 ALA A CA 1
ATOM 649 C C . ALA A 1 85 ? 10.305 18.981 -10.723 1.00 69.81 85 ALA A C 1
ATOM 651 O O . ALA A 1 85 ? 9.924 20.048 -11.198 1.00 69.81 85 ALA A O 1
ATOM 652 N N . ILE A 1 86 ? 10.674 17.948 -11.486 1.00 72.44 86 ILE A N 1
ATOM 653 C CA . ILE A 1 86 ? 10.618 17.963 -12.955 1.00 72.44 86 ILE A CA 1
ATOM 654 C C . ILE A 1 86 ? 9.587 16.979 -13.519 1.00 72.44 86 ILE A C 1
ATOM 656 O O . ILE A 1 86 ? 9.419 16.896 -14.731 1.00 72.44 86 ILE A O 1
ATOM 660 N N . TYR A 1 87 ? 8.863 16.261 -12.658 1.00 72.88 87 TYR A N 1
ATOM 661 C CA . TYR A 1 87 ? 7.965 15.182 -13.062 1.00 72.88 87 TYR A CA 1
ATOM 662 C C . TYR A 1 87 ? 6.840 15.665 -13.978 1.00 72.88 87 TYR A C 1
ATOM 664 O O . TYR A 1 87 ? 6.610 15.083 -15.032 1.00 72.88 87 TYR A O 1
ATOM 672 N N . ALA A 1 88 ? 6.201 16.778 -13.612 1.00 63.94 88 ALA A N 1
ATOM 673 C CA . ALA A 1 88 ? 5.125 17.391 -14.392 1.00 63.94 88 ALA A CA 1
ATOM 674 C C . ALA A 1 88 ? 5.591 17.987 -15.735 1.00 63.94 88 ALA A C 1
ATOM 676 O O . ALA A 1 88 ? 4.761 18.298 -16.579 1.00 63.94 88 ALA A O 1
ATOM 677 N N . PHE A 1 89 ? 6.902 18.167 -15.930 1.00 58.66 89 PHE A N 1
ATOM 678 C CA . PHE A 1 89 ? 7.478 18.656 -17.187 1.00 58.66 89 PHE A CA 1
ATOM 679 C C . PHE A 1 89 ? 8.004 17.517 -18.066 1.00 58.66 89 PHE A C 1
ATOM 681 O O . PHE A 1 89 ? 8.076 17.663 -19.282 1.00 58.66 89 PHE A O 1
ATOM 688 N N . ALA A 1 90 ? 8.395 16.399 -17.451 1.00 58.50 90 ALA A N 1
ATOM 689 C CA . ALA A 1 90 ? 8.964 15.246 -18.138 1.00 58.50 90 ALA A CA 1
ATOM 690 C C . ALA A 1 90 ? 7.901 14.249 -18.630 1.00 58.50 90 ALA A C 1
ATOM 692 O O . ALA A 1 90 ? 8.175 13.503 -19.569 1.00 58.50 90 ALA A O 1
ATOM 693 N N . HIS A 1 91 ? 6.708 14.239 -18.021 1.00 66.00 91 HIS A N 1
ATOM 694 C CA . HIS A 1 91 ? 5.673 13.219 -18.234 1.00 66.00 91 HIS A CA 1
ATOM 695 C C . HIS A 1 91 ? 4.310 13.846 -18.555 1.00 66.00 91 HIS A C 1
ATOM 697 O O . HIS A 1 91 ? 3.941 14.850 -17.948 1.00 66.00 91 HIS A O 1
ATOM 703 N N . ASP A 1 92 ? 3.576 13.272 -19.515 1.00 63.06 92 ASP A N 1
ATOM 704 C CA . ASP A 1 92 ? 2.349 13.856 -20.085 1.00 63.06 92 ASP A CA 1
ATOM 705 C C . ASP A 1 92 ? 1.105 13.095 -19.606 1.00 63.06 92 ASP A C 1
ATOM 707 O O . ASP A 1 92 ? 0.475 12.322 -20.330 1.00 63.06 92 ASP A O 1
ATOM 711 N N . PHE A 1 93 ? 0.738 13.319 -18.343 1.00 64.62 93 PHE A N 1
ATOM 712 C CA . PHE A 1 93 ? -0.517 12.795 -17.817 1.00 64.62 93 PHE A CA 1
ATOM 713 C C . PHE A 1 93 ? -1.655 13.744 -18.177 1.00 64.62 93 PHE A C 1
ATOM 715 O O . PHE A 1 93 ? -1.715 14.861 -17.663 1.00 64.62 93 PHE A O 1
ATOM 722 N N . ALA A 1 94 ? -2.585 13.273 -19.012 1.00 55.47 94 ALA A N 1
ATOM 723 C CA . ALA A 1 94 ? -3.797 14.015 -19.341 1.00 55.47 94 ALA A CA 1
ATOM 724 C C . ALA A 1 94 ? -4.502 14.520 -18.068 1.00 55.47 94 ALA A C 1
ATOM 726 O O . ALA A 1 94 ? -4.718 13.758 -17.119 1.00 55.47 94 ALA A O 1
ATOM 727 N N . ASP A 1 95 ? -4.877 15.802 -18.063 1.00 62.38 95 ASP A N 1
ATOM 728 C CA . ASP A 1 95 ? -5.640 16.397 -16.969 1.00 62.38 95 ASP A CA 1
ATOM 729 C C . ASP A 1 95 ? -6.940 15.618 -16.747 1.00 62.38 95 ASP A C 1
ATOM 731 O O . ASP A 1 95 ? -7.715 15.387 -17.681 1.00 62.38 95 ASP A O 1
ATOM 735 N N . THR A 1 96 ? -7.214 15.236 -15.496 1.00 66.50 96 THR A N 1
ATOM 736 C CA . THR A 1 96 ? -8.546 14.729 -15.164 1.00 66.50 96 THR A CA 1
ATOM 737 C C . THR A 1 96 ? -9.485 15.925 -15.017 1.00 66.50 96 THR A C 1
ATOM 739 O O . THR A 1 96 ? -9.165 16.864 -14.284 1.00 66.50 96 THR A O 1
ATOM 742 N N . PRO A 1 97 ? -10.646 15.941 -15.700 1.00 69.06 97 PRO A N 1
ATOM 743 C CA . PRO A 1 97 ? -11.568 17.064 -15.611 1.00 69.06 97 PRO A CA 1
ATOM 744 C C . PRO A 1 97 ? -11.961 17.371 -14.161 1.00 69.06 97 PRO A C 1
ATOM 746 O O . PRO A 1 97 ? -12.477 16.506 -13.455 1.00 69.06 97 PRO A O 1
ATOM 749 N N . GLY A 1 98 ? -11.745 18.618 -13.737 1.00 70.94 98 GLY A N 1
ATOM 750 C CA . GLY A 1 98 ? -12.083 19.088 -12.390 1.00 70.94 98 GLY A CA 1
ATOM 751 C C . GLY A 1 98 ? -11.035 18.801 -11.312 1.00 70.94 98 GLY A C 1
ATOM 752 O O . GLY A 1 98 ? -11.297 19.121 -10.158 1.00 70.94 98 GLY A O 1
ATOM 753 N N . GLU A 1 99 ? -9.882 18.241 -11.678 1.00 79.44 99 GLU A N 1
ATOM 754 C CA . GLU A 1 99 ? -8.776 17.972 -10.760 1.00 79.44 99 GLU A CA 1
ATOM 755 C C . GLU A 1 99 ? -8.020 19.252 -10.379 1.00 79.44 99 GLU A C 1
ATOM 757 O O . GLU A 1 99 ? -7.583 20.024 -11.243 1.00 79.44 99 GLU A O 1
ATOM 762 N N . ASP A 1 100 ? -7.845 19.471 -9.077 1.00 82.94 100 ASP A N 1
ATOM 763 C CA . ASP A 1 100 ? -7.049 20.589 -8.576 1.00 82.94 100 ASP A CA 1
ATOM 764 C C . ASP A 1 100 ? -5.533 20.287 -8.549 1.00 82.94 100 ASP A C 1
ATOM 766 O O . ASP A 1 100 ? -5.068 19.187 -8.849 1.00 82.94 100 ASP A O 1
ATOM 770 N N . ALA A 1 101 ? -4.713 21.297 -8.242 1.00 80.50 101 ALA A N 1
ATOM 771 C CA . ALA A 1 101 ? -3.257 21.141 -8.242 1.00 80.50 101 ALA A CA 1
ATOM 772 C C . ALA A 1 101 ? -2.752 20.135 -7.192 1.00 80.50 101 ALA A C 1
ATOM 774 O O . ALA A 1 101 ? -1.775 19.437 -7.452 1.00 80.50 101 ALA A O 1
ATOM 775 N N . VAL A 1 102 ? -3.419 20.049 -6.038 1.00 81.44 102 VAL A N 1
ATOM 776 C CA . VAL A 1 102 ? -3.051 19.141 -4.944 1.00 81.44 102 VAL A CA 1
ATOM 777 C C . VAL A 1 102 ? -3.417 17.708 -5.310 1.00 81.44 102 VAL A C 1
ATOM 779 O O . VAL A 1 102 ? -2.622 16.792 -5.112 1.00 81.44 102 VAL A O 1
ATOM 782 N N . GLU A 1 103 ? -4.601 17.515 -5.886 1.00 82.19 103 GLU A N 1
ATOM 783 C CA . GLU A 1 103 ? -5.040 16.231 -6.425 1.00 82.19 103 GLU A CA 1
ATOM 784 C C . GLU A 1 103 ? -4.092 15.759 -7.537 1.00 82.19 103 GLU A C 1
ATOM 786 O O . GLU A 1 103 ? -3.647 14.610 -7.513 1.00 82.19 103 GLU A O 1
ATOM 791 N N . ARG A 1 104 ? -3.693 16.644 -8.459 1.00 82.88 104 ARG A N 1
ATOM 792 C CA . ARG A 1 104 ? -2.726 16.309 -9.516 1.00 82.88 104 ARG A CA 1
ATOM 793 C C . ARG A 1 104 ? -1.372 15.885 -8.941 1.00 82.88 104 ARG A C 1
ATOM 795 O O . ARG A 1 104 ? -0.812 14.880 -9.377 1.00 82.88 104 ARG A O 1
ATOM 802 N N . GLU A 1 105 ? -0.851 16.631 -7.967 1.00 82.31 105 GLU A N 1
ATOM 803 C CA . GLU A 1 105 ? 0.416 16.315 -7.293 1.00 82.31 105 GLU A CA 1
ATOM 804 C C . GLU A 1 105 ? 0.350 14.950 -6.598 1.00 82.31 105 GLU A C 1
ATOM 806 O O . GLU A 1 105 ? 1.228 14.106 -6.777 1.00 82.31 105 GLU A O 1
ATOM 811 N N . HIS A 1 106 ? -0.736 14.680 -5.875 1.00 84.19 106 HIS A N 1
ATOM 812 C CA . HIS A 1 106 ? -0.935 13.389 -5.233 1.00 84.19 106 HIS A CA 1
ATOM 813 C C . HIS A 1 106 ? -1.003 12.247 -6.255 1.00 84.19 106 HIS A C 1
ATOM 815 O O . HIS A 1 106 ? -0.330 11.230 -6.077 1.00 84.19 106 HIS A O 1
ATOM 821 N N . ARG A 1 107 ? -1.721 12.422 -7.372 1.00 86.19 107 ARG A N 1
ATOM 822 C CA . ARG A 1 107 ? -1.770 11.416 -8.443 1.00 86.19 107 ARG A CA 1
ATOM 823 C C . ARG A 1 107 ? -0.393 11.129 -9.037 1.00 86.19 107 ARG A C 1
ATOM 825 O O . ARG A 1 107 ? -0.075 9.967 -9.282 1.00 86.19 107 ARG A O 1
ATOM 832 N N . ILE A 1 108 ? 0.431 12.155 -9.243 1.00 85.88 108 ILE A N 1
ATOM 833 C CA . ILE A 1 108 ? 1.807 12.004 -9.736 1.00 85.88 108 ILE A CA 1
ATOM 834 C C . ILE A 1 108 ? 2.632 11.102 -8.810 1.00 85.88 108 ILE A C 1
ATOM 836 O O . ILE A 1 108 ? 3.308 10.189 -9.284 1.00 85.88 108 ILE A O 1
ATOM 840 N N . LEU A 1 109 ? 2.528 11.292 -7.493 1.00 86.44 109 LEU A N 1
ATOM 841 C CA . LEU A 1 109 ? 3.228 10.449 -6.518 1.00 86.44 109 LEU A CA 1
ATOM 842 C C . LEU A 1 109 ? 2.784 8.983 -6.593 1.00 86.44 109 LEU A C 1
ATOM 844 O O . LEU A 1 109 ? 3.612 8.072 -6.500 1.00 86.44 109 LEU A O 1
ATOM 848 N N . ILE A 1 110 ? 1.487 8.750 -6.811 1.00 89.62 110 ILE A N 1
ATOM 849 C CA . ILE A 1 110 ? 0.936 7.404 -6.998 1.00 89.62 110 ILE A CA 1
ATOM 850 C C . ILE A 1 110 ? 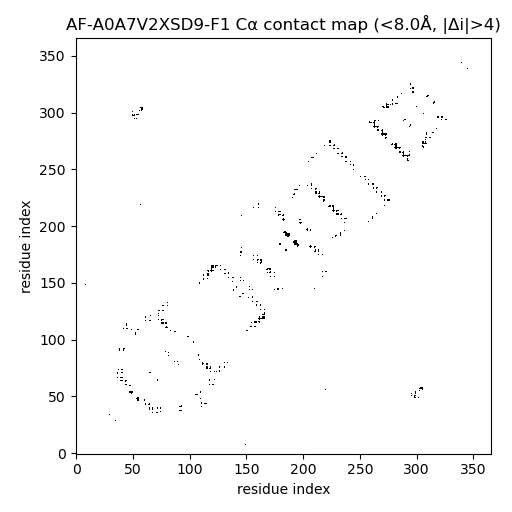1.506 6.768 -8.265 1.00 89.62 110 ILE A C 1
ATOM 852 O O . ILE A 1 110 ? 1.984 5.637 -8.219 1.00 89.62 110 ILE A O 1
ATOM 856 N N . LEU A 1 111 ? 1.496 7.492 -9.384 1.00 90.81 111 LEU A N 1
ATOM 857 C CA . LEU A 1 111 ? 2.019 7.020 -10.669 1.00 90.81 111 LEU A CA 1
ATOM 858 C C . LEU A 1 111 ? 3.506 6.680 -10.586 1.00 90.81 111 LEU A C 1
ATOM 860 O O . LEU A 1 111 ? 3.914 5.611 -11.042 1.00 90.81 111 LEU A O 1
ATOM 864 N N . GLN A 1 112 ? 4.297 7.538 -9.940 1.00 91.38 112 GLN A N 1
ATOM 865 C CA . GLN A 1 112 ? 5.712 7.287 -9.702 1.00 91.38 112 GLN A CA 1
ATOM 866 C C . GLN A 1 112 ? 5.908 5.981 -8.930 1.00 91.38 112 GLN A C 1
ATOM 868 O O . GLN A 1 112 ? 6.694 5.128 -9.338 1.00 91.38 112 GLN A O 1
ATOM 873 N N . ARG A 1 113 ? 5.148 5.773 -7.851 1.00 91.12 113 ARG A N 1
ATOM 874 C CA . ARG A 1 113 ? 5.205 4.534 -7.070 1.00 91.12 113 ARG A CA 1
ATOM 875 C C . ARG A 1 113 ? 4.789 3.308 -7.885 1.00 91.12 113 ARG A C 1
ATOM 877 O O . ARG A 1 113 ? 5.502 2.308 -7.866 1.00 91.12 113 ARG A O 1
ATOM 884 N N . LEU A 1 114 ? 3.680 3.392 -8.620 1.00 94.50 114 LEU A N 1
ATOM 885 C CA . LEU A 1 114 ? 3.201 2.309 -9.481 1.00 94.50 114 LEU A CA 1
ATOM 886 C C . LEU A 1 114 ? 4.231 1.943 -10.556 1.00 94.50 114 LEU A C 1
ATOM 888 O O . LEU A 1 114 ? 4.376 0.765 -10.865 1.00 94.50 114 LEU A O 1
ATOM 892 N N . ALA A 1 115 ? 4.978 2.916 -11.086 1.00 95.88 115 ALA A N 1
ATOM 893 C CA . ALA A 1 115 ? 6.051 2.647 -12.036 1.00 95.88 115 ALA A CA 1
ATOM 894 C C . ALA A 1 115 ? 7.178 1.807 -11.411 1.00 95.88 115 ALA A C 1
ATOM 896 O O . ALA A 1 115 ? 7.649 0.856 -12.032 1.00 95.88 115 ALA A O 1
ATOM 897 N N . GLY A 1 116 ? 7.573 2.109 -10.170 1.00 95.81 116 GLY A N 1
ATOM 898 C CA . GLY A 1 116 ? 8.566 1.319 -9.437 1.00 95.81 116 GLY A CA 1
ATOM 899 C C . GLY A 1 116 ? 8.075 -0.090 -9.089 1.00 95.81 116 GLY A C 1
ATOM 900 O O . GLY A 1 116 ? 8.820 -1.055 -9.246 1.00 95.81 116 GLY A O 1
ATOM 901 N N . ASP A 1 117 ? 6.811 -0.229 -8.683 1.00 94.31 117 ASP A N 1
ATOM 902 C CA . ASP A 1 117 ? 6.195 -1.540 -8.441 1.00 94.31 117 ASP A CA 1
ATOM 903 C C . ASP A 1 117 ? 6.128 -2.378 -9.730 1.00 94.31 117 ASP A C 1
ATOM 905 O O . ASP A 1 117 ? 6.528 -3.544 -9.733 1.00 94.31 117 ASP A O 1
ATOM 909 N N . ALA A 1 118 ? 5.706 -1.773 -10.845 1.00 96.31 118 ALA A N 1
ATOM 910 C CA . ALA A 1 118 ? 5.677 -2.416 -12.155 1.00 96.31 118 ALA A CA 1
ATOM 911 C C . ALA A 1 118 ? 7.079 -2.818 -12.635 1.00 96.31 118 ALA A C 1
ATOM 913 O O . ALA A 1 118 ? 7.236 -3.884 -13.227 1.00 96.31 118 ALA A O 1
ATOM 914 N N . LEU A 1 119 ? 8.099 -1.995 -12.359 1.00 96.94 119 LEU A N 1
ATOM 915 C CA . LEU A 1 119 ? 9.487 -2.257 -12.740 1.00 96.94 119 LEU A CA 1
ATOM 916 C C . LEU A 1 119 ? 9.989 -3.581 -12.153 1.00 96.94 119 LEU A C 1
ATOM 918 O O . LEU A 1 119 ? 10.597 -4.372 -12.872 1.00 96.94 119 LEU A O 1
ATOM 922 N N . GLY A 1 120 ? 9.682 -3.853 -10.880 1.00 94.62 120 GLY A N 1
ATOM 923 C CA . GLY A 1 120 ? 10.025 -5.120 -10.228 1.00 94.62 120 GLY A CA 1
ATOM 924 C C . GLY A 1 120 ? 9.385 -6.343 -10.896 1.00 94.62 120 GLY A C 1
ATOM 925 O O . GLY A 1 120 ? 10.010 -7.398 -10.977 1.00 94.62 120 GLY A O 1
ATOM 926 N N . GLU A 1 121 ? 8.172 -6.198 -11.439 1.00 94.06 121 GLU A N 1
ATOM 927 C CA . GLU A 1 121 ? 7.463 -7.281 -12.139 1.00 94.06 121 GLU A CA 1
ATOM 928 C C . GLU A 1 121 ? 7.987 -7.552 -13.553 1.00 94.06 121 GLU A C 1
ATOM 930 O O . GLU A 1 121 ? 7.727 -8.621 -14.108 1.00 94.06 121 GLU A O 1
ATOM 935 N N . THR A 1 122 ? 8.744 -6.623 -14.149 1.00 94.31 122 THR A N 1
ATOM 936 C CA . THR A 1 122 ? 9.324 -6.832 -15.488 1.00 94.31 122 THR A CA 1
ATOM 937 C C . THR A 1 122 ? 10.317 -7.989 -15.521 1.00 94.31 122 THR A C 1
ATOM 939 O O . THR A 1 122 ? 10.496 -8.610 -16.568 1.00 94.31 122 THR A O 1
ATOM 942 N N . ARG A 1 123 ? 10.978 -8.267 -14.385 1.00 88.50 123 ARG A N 1
ATOM 943 C CA . ARG A 1 123 ? 12.100 -9.214 -14.262 1.00 88.50 123 ARG A CA 1
ATOM 944 C C . ARG A 1 123 ? 13.275 -8.911 -15.205 1.00 88.50 123 ARG A C 1
ATOM 946 O O . ARG A 1 123 ? 14.152 -9.757 -15.383 1.00 88.50 123 ARG A O 1
ATOM 953 N N . ASP A 1 124 ? 13.328 -7.708 -15.778 1.00 95.00 124 ASP A N 1
ATOM 954 C CA . ASP A 1 124 ? 14.422 -7.270 -16.636 1.00 95.00 124 ASP A CA 1
ATOM 955 C C . ASP A 1 124 ? 15.605 -6.820 -15.775 1.00 95.00 124 ASP A C 1
ATOM 957 O O . ASP A 1 124 ? 15.608 -5.748 -15.174 1.00 95.00 124 ASP A O 1
ATOM 961 N N . ARG A 1 125 ? 16.644 -7.654 -15.720 1.00 96.56 125 ARG A N 1
ATOM 962 C CA . ARG A 1 125 ? 17.840 -7.400 -14.906 1.00 96.56 125 ARG A CA 1
ATOM 963 C C . ARG A 1 125 ? 18.712 -6.257 -15.439 1.00 96.56 125 ARG A C 1
ATOM 965 O O . ARG A 1 125 ? 19.610 -5.819 -14.724 1.00 96.56 125 ARG A O 1
ATOM 972 N N . SER A 1 126 ? 18.471 -5.756 -16.654 1.00 96.19 126 SER A N 1
ATOM 973 C CA . SER A 1 126 ? 19.259 -4.661 -17.236 1.00 96.19 126 SER A CA 1
ATOM 974 C C . SER A 1 126 ? 19.091 -3.332 -16.492 1.00 96.19 126 SER A C 1
ATOM 976 O O . SER A 1 126 ? 19.985 -2.494 -16.551 1.00 96.19 126 SER A O 1
ATOM 978 N N . VAL A 1 127 ? 17.994 -3.159 -15.746 1.00 97.06 127 VAL A N 1
ATOM 979 C CA . VAL A 1 127 ? 17.694 -1.936 -14.977 1.00 97.06 127 VAL A CA 1
ATOM 980 C C . VAL A 1 127 ? 18.323 -1.921 -13.578 1.00 97.06 127 VAL A C 1
ATOM 982 O O . VAL A 1 127 ? 18.296 -0.890 -12.907 1.00 97.06 127 VAL A O 1
ATOM 985 N N . ILE A 1 128 ? 18.882 -3.052 -13.121 1.00 97.81 128 ILE A N 1
ATOM 986 C CA . ILE A 1 128 ? 19.424 -3.209 -11.761 1.00 97.81 128 ILE A CA 1
ATOM 987 C C . ILE A 1 128 ? 20.489 -2.150 -11.428 1.00 97.81 128 ILE A C 1
ATOM 989 O O . ILE A 1 128 ? 20.358 -1.539 -10.367 1.00 97.81 128 ILE A O 1
ATOM 993 N N . PRO A 1 129 ? 21.513 -1.888 -12.273 1.00 97.69 129 PRO A N 1
ATOM 994 C CA . PRO A 1 129 ? 22.573 -0.943 -11.919 1.00 97.69 129 PRO A CA 1
ATOM 995 C C . PRO A 1 129 ? 22.043 0.469 -11.640 1.00 97.69 129 PRO A C 1
ATOM 997 O O . PRO A 1 129 ? 22.399 1.081 -10.634 1.00 97.69 129 PRO A O 1
ATOM 1000 N N . ASP A 1 130 ? 21.139 0.957 -12.490 1.00 97.50 130 ASP A N 1
ATOM 1001 C CA . ASP A 1 130 ? 20.578 2.304 -12.381 1.00 97.50 130 ASP A CA 1
ATOM 1002 C C . ASP A 1 130 ? 19.598 2.427 -11.208 1.00 97.50 130 ASP A C 1
ATOM 1004 O O . ASP A 1 130 ? 19.605 3.427 -10.483 1.00 97.50 130 ASP A O 1
ATOM 1008 N N . LEU A 1 131 ? 18.785 1.390 -10.979 1.00 97.62 131 LEU A N 1
ATOM 1009 C CA . LEU A 1 131 ? 17.861 1.326 -9.849 1.00 97.62 131 LEU A CA 1
ATOM 1010 C C . LEU A 1 131 ? 18.608 1.255 -8.507 1.00 97.62 131 LEU A C 1
ATOM 1012 O O . LEU A 1 131 ? 18.236 1.953 -7.561 1.00 97.62 131 LEU A O 1
ATOM 1016 N N . ALA A 1 132 ? 19.679 0.461 -8.427 1.00 97.25 132 ALA A N 1
ATOM 1017 C CA . ALA A 1 132 ? 20.542 0.387 -7.250 1.00 97.25 132 ALA A CA 1
ATOM 1018 C C . ALA A 1 132 ? 21.238 1.731 -6.991 1.00 97.25 132 ALA A C 1
ATOM 1020 O O . ALA A 1 132 ? 21.183 2.247 -5.876 1.00 97.25 132 ALA A O 1
ATOM 1021 N N . ALA A 1 133 ? 21.789 2.365 -8.032 1.00 96.19 133 ALA A N 1
ATOM 1022 C CA . ALA A 1 133 ? 22.403 3.684 -7.915 1.00 96.19 133 ALA A CA 1
ATOM 1023 C C . ALA A 1 133 ? 21.403 4.759 -7.453 1.00 96.19 133 ALA A C 1
ATOM 1025 O O . ALA A 1 133 ? 21.755 5.649 -6.674 1.00 96.19 133 ALA A O 1
ATOM 1026 N N . PHE A 1 134 ? 20.151 4.694 -7.914 1.00 95.75 134 PHE A N 1
ATOM 1027 C CA . PHE A 1 134 ? 19.077 5.556 -7.423 1.00 95.75 134 PHE A CA 1
ATOM 1028 C C . PHE A 1 134 ? 18.798 5.331 -5.934 1.00 95.75 134 PHE A C 1
ATOM 1030 O O . PHE A 1 134 ? 18.745 6.299 -5.170 1.00 95.75 134 PHE A O 1
ATOM 1037 N N . LEU A 1 135 ? 18.677 4.075 -5.505 1.00 95.25 135 LEU A N 1
ATOM 1038 C CA . LEU A 1 135 ? 18.432 3.746 -4.105 1.00 95.25 135 LEU A CA 1
ATOM 1039 C C . LEU A 1 135 ? 19.595 4.168 -3.197 1.00 95.25 135 LEU A C 1
ATOM 1041 O O . LEU A 1 135 ? 19.360 4.740 -2.135 1.00 95.25 135 LEU A O 1
ATOM 1045 N N . ASP A 1 136 ? 20.838 3.993 -3.637 1.00 93.50 136 ASP A N 1
ATOM 1046 C CA . ASP A 1 136 ? 22.017 4.470 -2.911 1.00 93.50 136 ASP A CA 1
ATOM 1047 C C . ASP A 1 136 ? 22.003 5.994 -2.729 1.00 93.50 136 ASP A C 1
ATOM 1049 O O . ASP A 1 136 ? 22.381 6.502 -1.670 1.00 93.50 136 ASP A O 1
ATOM 1053 N N . ARG A 1 137 ? 21.552 6.758 -3.737 1.00 92.44 137 ARG A N 1
ATOM 1054 C CA . ARG A 1 137 ? 21.379 8.217 -3.602 1.00 92.44 137 ARG A CA 1
ATOM 1055 C C . ARG A 1 137 ? 20.305 8.562 -2.574 1.00 92.44 137 ARG A C 1
ATOM 1057 O O . ARG A 1 137 ? 20.523 9.462 -1.763 1.00 92.44 137 ARG A O 1
ATOM 1064 N N . LEU A 1 138 ? 19.180 7.843 -2.580 1.00 90.88 138 LEU A N 1
ATOM 1065 C CA . LEU A 1 138 ? 18.123 8.018 -1.581 1.00 90.88 138 LEU A CA 1
ATOM 1066 C C . LEU A 1 138 ? 18.637 7.742 -0.165 1.00 90.88 138 LEU A C 1
ATOM 1068 O O . LEU A 1 138 ? 18.384 8.530 0.740 1.00 90.88 138 LEU A O 1
ATOM 1072 N N . GLU A 1 139 ? 19.393 6.665 0.032 1.00 90.38 139 GLU A N 1
ATOM 1073 C CA . GLU A 1 139 ? 19.949 6.302 1.340 1.00 90.38 139 GLU A CA 1
ATOM 1074 C C . GLU A 1 139 ? 21.030 7.272 1.820 1.00 90.38 139 GLU A C 1
ATOM 1076 O O . GLU A 1 139 ? 21.090 7.590 3.004 1.00 90.38 139 GLU A O 1
ATOM 1081 N N . LYS A 1 140 ? 21.849 7.817 0.914 1.00 90.12 140 LYS A N 1
ATOM 1082 C CA . LYS A 1 140 ? 22.789 8.896 1.258 1.00 90.12 140 LYS A CA 1
ATOM 1083 C C . LYS A 1 140 ? 22.063 10.165 1.707 1.00 90.12 140 LYS A C 1
ATOM 1085 O O . LYS A 1 140 ? 22.533 10.840 2.618 1.00 90.12 140 LYS A O 1
ATOM 1090 N N . ALA A 1 141 ? 20.925 10.481 1.088 1.00 87.62 141 ALA A N 1
ATOM 1091 C CA . ALA A 1 141 ? 20.082 11.610 1.480 1.00 87.62 141 ALA A CA 1
ATOM 1092 C C . ALA A 1 141 ? 19.255 11.334 2.753 1.00 87.62 141 ALA A C 1
ATOM 1094 O O . ALA A 1 141 ? 18.797 12.274 3.399 1.00 87.62 141 ALA A O 1
ATOM 1095 N N . MET A 1 142 ? 19.078 10.061 3.123 1.00 85.06 142 MET A N 1
ATOM 1096 C CA . MET A 1 142 ? 18.301 9.606 4.278 1.00 85.06 142 MET A CA 1
ATOM 1097 C C . MET A 1 142 ? 19.098 8.595 5.115 1.00 85.06 142 MET A C 1
ATOM 1099 O O . MET A 1 142 ? 18.875 7.385 4.999 1.00 85.06 142 MET A O 1
ATOM 1103 N N . PRO A 1 143 ? 19.989 9.065 6.011 1.00 75.25 143 PRO A N 1
ATOM 1104 C CA . PRO A 1 143 ? 20.876 8.187 6.777 1.00 75.25 143 PRO A CA 1
ATOM 1105 C C . PRO A 1 143 ? 20.137 7.135 7.614 1.00 75.25 143 PRO A C 1
ATOM 1107 O O . PRO A 1 143 ? 20.665 6.049 7.853 1.00 75.25 143 PRO A O 1
ATOM 1110 N N . ASN A 1 144 ? 18.907 7.440 8.047 1.00 83.38 144 ASN A N 1
ATOM 1111 C CA . ASN A 1 144 ? 18.025 6.485 8.701 1.00 83.38 144 ASN A CA 1
ATOM 1112 C C . ASN A 1 144 ? 16.688 6.364 7.951 1.00 83.38 144 ASN A C 1
ATOM 1114 O O . ASN A 1 144 ? 15.830 7.242 8.077 1.00 83.38 144 ASN A O 1
ATOM 1118 N N . PRO A 1 145 ? 16.449 5.249 7.238 1.00 80.75 145 PRO A N 1
ATOM 1119 C CA . PRO A 1 145 ? 15.179 5.000 6.572 1.00 80.75 145 PRO A CA 1
ATOM 1120 C C . PRO A 1 145 ? 13.970 5.046 7.507 1.00 80.75 145 PRO A C 1
ATOM 1122 O O . PRO A 1 145 ? 12.880 5.314 7.022 1.00 80.75 145 PRO A O 1
ATOM 1125 N N . ALA A 1 146 ? 14.127 4.790 8.811 1.00 83.31 146 ALA A N 1
ATOM 1126 C CA . ALA A 1 146 ? 13.034 4.846 9.788 1.00 83.31 146 ALA A CA 1
ATOM 1127 C C . ALA A 1 146 ? 12.600 6.273 10.164 1.00 83.31 146 ALA A C 1
ATOM 1129 O O . ALA A 1 146 ? 11.511 6.449 10.705 1.00 83.31 146 ALA A O 1
ATOM 1130 N N . ASP A 1 147 ? 13.435 7.272 9.879 1.00 81.56 147 ASP A N 1
ATOM 1131 C CA . ASP A 1 147 ? 13.126 8.687 10.110 1.00 81.56 147 ASP A CA 1
ATOM 1132 C C . ASP A 1 147 ? 12.605 9.377 8.842 1.00 81.56 147 ASP A C 1
ATOM 1134 O O . ASP A 1 147 ? 12.125 10.508 8.897 1.00 81.56 147 ASP A O 1
ATOM 1138 N N . ALA A 1 148 ? 12.684 8.695 7.695 1.00 71.75 148 ALA A N 1
ATOM 1139 C CA . ALA A 1 148 ? 12.170 9.193 6.430 1.00 71.75 148 ALA A CA 1
ATOM 1140 C C . ALA A 1 148 ? 10.643 9.325 6.482 1.00 71.75 148 ALA A C 1
ATOM 1142 O O . ALA A 1 148 ? 9.942 8.355 6.760 1.00 71.75 148 ALA A O 1
ATOM 1143 N N . GLY A 1 149 ? 10.134 10.514 6.163 1.00 74.75 149 GLY A N 1
ATOM 1144 C CA . GLY A 1 149 ? 8.708 10.781 5.997 1.00 74.75 149 GLY A CA 1
ATOM 1145 C C . GLY A 1 149 ? 8.337 11.039 4.538 1.00 74.75 149 GLY A C 1
ATOM 1146 O O . GLY A 1 149 ? 9.180 11.402 3.716 1.00 74.75 149 GLY A O 1
ATOM 1147 N N . GLY A 1 150 ? 7.053 10.879 4.223 1.00 79.81 150 GLY A N 1
ATOM 1148 C CA . GLY A 1 150 ? 6.490 11.247 2.923 1.00 79.81 150 GLY A CA 1
ATOM 1149 C C . GLY A 1 150 ? 7.120 10.505 1.740 1.00 79.81 150 GLY A C 1
ATOM 1150 O O . GLY A 1 150 ? 7.413 9.314 1.809 1.00 79.81 150 GLY A O 1
ATOM 1151 N N . VAL A 1 151 ? 7.338 11.232 0.644 1.00 82.31 151 VAL A N 1
ATOM 1152 C CA . VAL A 1 151 ? 7.696 10.674 -0.672 1.00 82.31 151 VAL A CA 1
ATOM 1153 C C . VAL A 1 151 ? 8.995 9.872 -0.651 1.00 82.31 151 VAL A C 1
ATOM 1155 O O . VAL A 1 151 ? 9.069 8.797 -1.241 1.00 82.31 151 VAL A O 1
ATOM 1158 N N . GLN A 1 152 ? 10.028 10.353 0.046 1.00 84.62 152 GLN A N 1
ATOM 1159 C CA . GLN A 1 152 ? 11.330 9.682 0.031 1.00 84.62 152 GLN A CA 1
ATOM 1160 C C . GLN A 1 152 ? 11.262 8.293 0.683 1.00 84.62 152 GLN A C 1
ATOM 1162 O O . GLN A 1 152 ? 11.904 7.350 0.216 1.00 84.62 152 GLN A O 1
ATOM 1167 N N . GLN A 1 153 ? 10.437 8.158 1.726 1.00 86.88 153 GLN A N 1
ATOM 1168 C CA . GLN A 1 153 ? 10.168 6.887 2.387 1.00 86.88 153 GLN A CA 1
ATOM 1169 C C . GLN A 1 153 ? 9.582 5.856 1.413 1.00 86.88 153 GLN A C 1
ATOM 1171 O O . GLN A 1 153 ? 10.010 4.697 1.384 1.00 86.88 153 GLN A O 1
ATOM 1176 N N . ASP A 1 154 ? 8.602 6.290 0.625 1.00 87.62 154 ASP A N 1
ATOM 1177 C CA . ASP A 1 154 ? 7.856 5.436 -0.293 1.00 87.62 154 ASP A CA 1
ATOM 1178 C C . ASP A 1 154 ? 8.693 5.045 -1.511 1.00 87.62 154 ASP A C 1
ATOM 1180 O O . ASP A 1 154 ? 8.663 3.881 -1.925 1.00 87.62 154 ASP A O 1
ATOM 1184 N N . LEU A 1 155 ? 9.500 5.972 -2.036 1.00 91.75 155 LEU A N 1
ATOM 1185 C CA . LEU A 1 155 ? 10.478 5.686 -3.087 1.00 91.75 155 LEU A CA 1
ATOM 1186 C C . LEU A 1 155 ? 11.522 4.670 -2.611 1.00 91.75 155 LEU A C 1
ATOM 1188 O O . LEU A 1 155 ? 11.793 3.703 -3.318 1.00 91.75 155 LEU A O 1
ATOM 1192 N N . HIS A 1 156 ? 12.057 4.833 -1.395 1.00 93.69 156 HIS A N 1
ATOM 1193 C CA . HIS A 1 156 ? 13.031 3.897 -0.817 1.00 93.69 156 HIS A CA 1
ATOM 1194 C C . HIS A 1 156 ? 12.458 2.479 -0.706 1.00 93.69 156 HIS A C 1
ATOM 1196 O O . HIS A 1 156 ? 13.047 1.527 -1.217 1.00 93.69 156 HIS A O 1
ATOM 1202 N N . ALA A 1 157 ? 11.270 2.342 -0.108 1.00 93.31 157 ALA A N 1
ATOM 1203 C CA . ALA A 1 157 ? 10.603 1.051 0.043 1.00 93.31 157 ALA A CA 1
ATOM 1204 C C . ALA A 1 157 ? 10.287 0.393 -1.310 1.00 93.31 157 ALA A C 1
ATOM 1206 O O . ALA A 1 157 ? 10.454 -0.815 -1.469 1.00 93.31 157 ALA A O 1
ATOM 1207 N N . THR A 1 158 ? 9.840 1.185 -2.285 1.00 95.19 158 THR A N 1
ATOM 1208 C CA . THR A 1 158 ? 9.475 0.693 -3.620 1.00 95.19 158 THR A CA 1
ATOM 1209 C C . THR A 1 158 ? 10.698 0.254 -4.416 1.00 95.19 158 THR A C 1
ATOM 1211 O O . THR A 1 158 ? 10.681 -0.832 -4.984 1.00 95.19 158 THR A O 1
ATOM 1214 N N . ALA A 1 159 ? 11.791 1.018 -4.375 1.00 96.50 159 ALA A N 1
ATOM 1215 C CA . ALA A 1 159 ? 13.050 0.633 -5.009 1.00 96.50 159 ALA A CA 1
ATOM 1216 C C . ALA A 1 159 ? 13.618 -0.658 -4.401 1.00 96.50 159 ALA A C 1
ATOM 1218 O O . ALA A 1 159 ? 14.049 -1.547 -5.131 1.00 96.50 159 ALA A O 1
ATOM 1219 N N . ALA A 1 160 ? 13.578 -0.787 -3.069 1.00 96.81 160 ALA A N 1
ATOM 1220 C CA . ALA A 1 160 ? 14.060 -1.977 -2.374 1.00 96.81 160 ALA A CA 1
ATOM 1221 C C . ALA A 1 160 ? 13.260 -3.238 -2.751 1.00 96.81 160 ALA A C 1
ATOM 1223 O O . ALA A 1 160 ? 13.855 -4.290 -2.971 1.00 96.81 160 ALA A O 1
ATOM 1224 N N . ILE A 1 161 ? 11.930 -3.136 -2.865 1.00 95.62 161 ILE A N 1
ATOM 1225 C CA . ILE A 1 161 ? 11.072 -4.248 -3.310 1.00 95.62 161 ILE A CA 1
ATOM 1226 C C . ILE A 1 161 ? 11.291 -4.564 -4.792 1.00 95.62 161 ILE A C 1
ATOM 1228 O O . ILE A 1 161 ? 11.360 -5.733 -5.160 1.00 95.62 161 ILE A O 1
ATOM 1232 N N . ALA A 1 162 ? 11.431 -3.550 -5.646 1.00 96.50 162 ALA A N 1
ATOM 1233 C CA . ALA A 1 162 ? 11.712 -3.767 -7.059 1.00 96.50 162 ALA A CA 1
ATOM 1234 C C . ALA A 1 162 ? 13.045 -4.511 -7.250 1.00 96.50 162 ALA A C 1
ATOM 1236 O O . ALA A 1 162 ? 13.083 -5.515 -7.956 1.00 96.50 162 ALA A O 1
ATOM 1237 N N . LEU A 1 163 ? 14.110 -4.099 -6.552 1.00 97.88 163 LEU A N 1
ATOM 1238 C CA . LEU A 1 163 ? 15.398 -4.805 -6.554 1.00 97.88 163 LEU A CA 1
ATOM 1239 C C . LEU A 1 163 ? 15.277 -6.239 -6.034 1.00 97.88 163 LEU A C 1
ATOM 1241 O O . LEU A 1 163 ? 15.815 -7.152 -6.656 1.00 97.88 163 LEU A O 1
ATOM 1245 N N . LEU A 1 164 ? 14.516 -6.462 -4.959 1.00 96.88 164 LEU A N 1
ATOM 1246 C CA . LEU A 1 164 ? 14.243 -7.805 -4.448 1.00 96.88 164 LEU A CA 1
ATOM 1247 C C . LEU A 1 164 ? 13.596 -8.701 -5.514 1.00 96.88 164 LEU A C 1
ATOM 1249 O O . LEU A 1 164 ? 14.089 -9.801 -5.762 1.00 96.88 164 LEU A O 1
ATOM 1253 N N . LYS A 1 165 ? 12.551 -8.216 -6.197 1.00 94.12 165 LYS A N 1
ATOM 1254 C CA . LYS A 1 165 ? 11.865 -8.947 -7.281 1.00 94.12 165 LYS A CA 1
ATOM 1255 C C . LYS A 1 165 ? 12.762 -9.190 -8.500 1.00 94.12 165 LYS A C 1
ATOM 1257 O O . LYS A 1 165 ? 12.593 -10.187 -9.200 1.00 94.12 165 LYS A O 1
ATOM 1262 N N . LEU A 1 166 ? 13.754 -8.326 -8.717 1.00 96.00 166 LEU A N 1
ATOM 1263 C CA . LEU A 1 166 ? 14.800 -8.484 -9.731 1.00 96.00 166 LEU A CA 1
ATOM 1264 C C . LEU A 1 166 ? 15.946 -9.420 -9.290 1.00 96.00 166 LEU A C 1
ATOM 1266 O O . LEU A 1 166 ? 16.812 -9.743 -10.107 1.00 96.00 166 LEU A O 1
ATOM 1270 N N . GLY A 1 167 ? 15.944 -9.896 -8.039 1.00 95.94 167 GLY A N 1
ATOM 1271 C CA . GLY A 1 167 ? 16.918 -10.842 -7.487 1.00 95.94 167 GLY A CA 1
ATOM 1272 C C . GLY A 1 167 ? 18.071 -10.217 -6.693 1.00 95.94 167 GLY A C 1
ATOM 1273 O O . GLY A 1 167 ? 19.074 -10.891 -6.486 1.00 95.94 167 GLY A O 1
ATOM 1274 N N . GLU A 1 168 ? 17.945 -8.963 -6.254 1.00 97.06 168 GLU A N 1
ATOM 1275 C CA . GLU A 1 168 ? 18.924 -8.236 -5.431 1.00 97.06 168 GLU A CA 1
ATOM 1276 C C . GLU A 1 168 ? 18.342 -7.928 -4.031 1.00 97.06 168 GLU A C 1
ATOM 1278 O O . GLU A 1 168 ? 17.801 -6.843 -3.792 1.00 97.06 168 GLU A O 1
ATOM 1283 N N . PRO A 1 169 ? 18.422 -8.867 -3.067 1.00 96.44 169 PRO A N 1
ATOM 1284 C CA . PRO A 1 169 ? 17.694 -8.768 -1.796 1.00 96.44 169 PRO A CA 1
ATOM 1285 C C . PRO A 1 169 ? 18.331 -7.816 -0.773 1.00 96.44 169 PRO A C 1
ATOM 1287 O O . PRO A 1 169 ? 17.680 -7.414 0.193 1.00 96.44 169 PRO A O 1
ATOM 1290 N N . LEU A 1 170 ? 19.601 -7.439 -0.958 1.00 95.69 170 LEU A N 1
ATOM 1291 C CA . LEU A 1 170 ? 20.418 -6.796 0.076 1.00 95.69 170 LEU A CA 1
ATOM 1292 C C . LEU A 1 170 ? 19.792 -5.506 0.635 1.00 95.69 170 LEU A C 1
ATOM 1294 O O . LEU A 1 170 ? 19.776 -5.289 1.852 1.00 95.69 170 LEU A O 1
ATOM 1298 N N . HIS A 1 171 ? 19.260 -4.651 -0.240 1.00 94.75 171 HIS A N 1
ATOM 1299 C CA . HIS A 1 171 ? 18.635 -3.391 0.165 1.00 94.75 171 HIS A CA 1
ATOM 1300 C C . HIS A 1 171 ? 17.348 -3.621 0.964 1.00 94.75 171 HIS A C 1
ATOM 1302 O O . HIS A 1 171 ? 17.123 -2.969 1.989 1.00 94.75 171 HIS A O 1
ATOM 1308 N N . PHE A 1 172 ? 16.526 -4.578 0.530 1.00 96.62 172 PHE A N 1
ATOM 1309 C CA . PHE A 1 172 ? 15.298 -4.953 1.222 1.00 96.62 172 PHE A CA 1
ATOM 1310 C C . PHE A 1 172 ? 15.590 -5.530 2.608 1.00 96.62 172 PHE A C 1
ATOM 1312 O O . PHE A 1 172 ? 15.020 -5.079 3.603 1.00 96.62 172 PHE A O 1
ATOM 1319 N N . GLU A 1 173 ? 16.537 -6.464 2.710 1.00 96.00 173 GLU A N 1
ATOM 1320 C CA . GLU A 1 173 ? 16.937 -7.055 3.988 1.00 96.00 173 GLU A CA 1
ATOM 1321 C C . GLU A 1 173 ? 17.465 -6.004 4.968 1.00 96.00 173 GLU A C 1
ATOM 1323 O O . GLU A 1 173 ? 17.134 -6.030 6.160 1.00 96.00 173 GLU A O 1
ATOM 1328 N N . ARG A 1 174 ? 18.263 -5.045 4.480 1.00 94.88 174 ARG A N 1
ATOM 1329 C CA . ARG A 1 174 ? 18.756 -3.927 5.292 1.00 94.88 174 ARG A CA 1
ATOM 1330 C C . ARG A 1 174 ? 17.613 -3.037 5.773 1.00 94.88 174 ARG A C 1
ATOM 1332 O O . ARG A 1 174 ? 17.607 -2.660 6.947 1.00 94.88 174 ARG A O 1
ATOM 1339 N N . LEU A 1 175 ? 16.645 -2.726 4.910 1.00 95.31 175 LEU A N 1
ATOM 1340 C CA . LEU A 1 175 ? 15.464 -1.947 5.282 1.00 95.31 175 LEU A CA 1
ATOM 1341 C C . LEU A 1 175 ? 14.643 -2.661 6.362 1.00 95.31 175 LEU A C 1
ATOM 1343 O O . LEU A 1 175 ? 14.370 -2.074 7.408 1.00 95.31 175 LEU A O 1
ATOM 1347 N N . VAL A 1 176 ? 14.316 -3.939 6.152 1.00 95.94 176 VAL A N 1
ATOM 1348 C CA . VAL A 1 176 ? 13.586 -4.771 7.120 1.00 95.94 176 VAL A CA 1
ATOM 1349 C C . VAL A 1 176 ? 14.328 -4.830 8.455 1.00 95.94 176 VAL A C 1
ATOM 1351 O O . VAL A 1 176 ? 13.719 -4.643 9.509 1.00 95.94 176 VAL A O 1
ATOM 1354 N N . ARG A 1 177 ? 15.652 -5.036 8.439 1.00 95.44 177 ARG A N 1
ATOM 1355 C CA . ARG A 1 177 ? 16.486 -5.059 9.651 1.00 95.44 177 ARG A CA 1
ATOM 1356 C C . ARG A 1 177 ? 16.432 -3.730 10.404 1.00 95.44 177 ARG A C 1
ATOM 1358 O O . ARG A 1 177 ? 16.283 -3.738 11.625 1.00 95.44 177 ARG A O 1
ATOM 1365 N N . THR A 1 178 ? 16.529 -2.610 9.692 1.00 94.88 178 THR A N 1
ATOM 1366 C CA . THR A 1 178 ? 16.430 -1.270 10.281 1.00 94.88 178 THR A CA 1
ATOM 1367 C C . THR A 1 178 ? 15.056 -1.048 10.901 1.00 94.88 178 THR A C 1
ATOM 1369 O O . THR A 1 178 ? 14.983 -0.761 12.090 1.00 94.88 178 THR A O 1
ATOM 1372 N N . LEU A 1 179 ? 13.964 -1.268 10.162 1.00 95.31 179 LEU A N 1
ATOM 1373 C CA . LEU A 1 179 ? 12.609 -1.064 10.687 1.00 95.31 179 LEU A CA 1
ATOM 1374 C C . LEU A 1 179 ? 12.320 -1.945 11.906 1.00 95.31 179 LEU A C 1
ATOM 1376 O O . LEU A 1 179 ? 11.768 -1.464 12.890 1.00 95.31 179 LEU A O 1
ATOM 1380 N N . ARG A 1 180 ? 12.753 -3.212 11.887 1.00 95.50 180 ARG A N 1
ATOM 1381 C CA . ARG A 1 180 ? 12.620 -4.115 13.040 1.00 95.50 180 ARG A CA 1
ATOM 1382 C C . ARG A 1 180 ? 13.345 -3.589 14.274 1.00 95.50 180 ARG A C 1
ATOM 1384 O O . ARG A 1 180 ? 12.771 -3.605 15.359 1.00 95.50 180 ARG A O 1
ATOM 1391 N N . ARG A 1 181 ? 14.589 -3.128 14.115 1.00 95.19 181 ARG A N 1
ATOM 1392 C CA . ARG A 1 181 ? 15.378 -2.563 15.216 1.00 95.19 181 ARG A CA 1
ATOM 1393 C C . ARG A 1 181 ? 14.703 -1.315 15.785 1.00 95.19 181 ARG A C 1
ATOM 1395 O O . ARG A 1 181 ? 14.510 -1.231 16.992 1.00 95.19 181 ARG A O 1
ATOM 1402 N N . GLU A 1 182 ? 14.308 -0.386 14.921 1.00 94.69 182 GLU A N 1
ATOM 1403 C CA . GLU A 1 182 ? 13.722 0.903 15.316 1.00 94.69 182 GLU A CA 1
ATOM 1404 C C . GLU A 1 182 ? 12.323 0.755 15.933 1.00 94.69 182 GLU A C 1
ATOM 1406 O O . GLU A 1 182 ? 11.952 1.522 16.820 1.00 94.69 182 GLU A O 1
ATOM 1411 N N . ALA A 1 183 ? 11.562 -0.263 15.518 1.00 94.75 183 ALA A N 1
ATOM 1412 C CA . ALA A 1 183 ? 10.270 -0.614 16.103 1.00 94.75 183 ALA A CA 1
ATOM 1413 C C . ALA A 1 183 ? 10.375 -1.518 17.350 1.00 94.75 183 ALA A C 1
ATOM 1415 O O . ALA A 1 183 ? 9.344 -1.892 17.910 1.00 94.75 183 ALA A O 1
ATOM 1416 N N . ALA A 1 184 ? 11.588 -1.878 17.793 1.00 95.25 184 ALA A N 1
ATOM 1417 C CA . ALA A 1 184 ? 11.836 -2.815 18.895 1.00 95.25 184 ALA A CA 1
ATOM 1418 C C . ALA A 1 184 ? 11.133 -4.180 18.714 1.00 95.25 184 ALA A C 1
ATOM 1420 O O . ALA A 1 184 ? 10.569 -4.747 19.654 1.00 95.25 184 ALA A O 1
ATOM 1421 N N . VAL A 1 185 ? 11.164 -4.706 17.485 1.00 95.19 185 VAL A N 1
ATOM 1422 C CA . VAL A 1 185 ? 10.581 -6.000 17.116 1.00 95.19 185 VAL A CA 1
ATOM 1423 C C . VAL A 1 185 ? 11.569 -7.127 17.388 1.00 95.19 185 VAL A C 1
ATOM 1425 O O . VAL A 1 185 ? 12.652 -7.185 16.799 1.00 95.19 185 VAL A O 1
ATOM 1428 N N . THR A 1 186 ? 11.144 -8.098 18.187 1.00 93.94 186 THR A N 1
ATOM 1429 C CA . THR A 1 186 ? 11.829 -9.387 18.337 1.00 93.94 186 THR A CA 1
ATOM 1430 C C . THR A 1 186 ? 11.032 -10.480 17.632 1.00 93.94 186 THR A C 1
ATOM 1432 O O . THR A 1 186 ? 9.801 -10.465 17.639 1.00 93.94 186 THR A O 1
ATOM 1435 N N . ILE A 1 187 ? 11.734 -11.405 16.973 1.00 91.81 187 ILE A N 1
ATOM 1436 C CA . ILE A 1 187 ? 11.125 -12.568 16.321 1.00 91.81 187 ILE A CA 1
ATOM 1437 C C . ILE A 1 187 ? 11.674 -13.805 17.019 1.00 91.81 187 ILE A C 1
ATOM 1439 O O . ILE A 1 187 ? 12.879 -14.040 16.969 1.00 91.81 187 ILE A O 1
ATOM 1443 N N . GLY A 1 188 ? 10.802 -14.530 17.714 1.00 88.06 188 GLY A N 1
ATOM 1444 C CA . GLY A 1 188 ? 11.135 -15.792 18.367 1.00 88.06 188 GLY A CA 1
ATOM 1445 C C . GLY A 1 188 ? 10.986 -16.992 17.435 1.00 88.06 188 GLY A C 1
ATOM 1446 O O . GLY A 1 188 ? 10.621 -16.856 16.261 1.00 88.06 188 GLY A O 1
ATOM 1447 N N . ASP A 1 189 ? 11.218 -18.176 17.994 1.00 82.88 189 ASP A N 1
ATOM 1448 C CA . ASP A 1 189 ? 11.051 -19.446 17.290 1.00 82.88 189 ASP A CA 1
ATOM 1449 C C . ASP A 1 189 ? 9.639 -19.576 16.696 1.00 82.88 189 ASP A C 1
ATOM 1451 O O . ASP A 1 189 ? 8.649 -19.100 17.258 1.00 82.88 189 ASP A O 1
ATOM 1455 N N . GLY A 1 190 ? 9.546 -20.164 15.500 1.00 81.50 190 GLY A N 1
ATOM 1456 C CA . GLY A 1 190 ? 8.282 -20.270 14.760 1.00 81.50 190 GLY A CA 1
ATOM 1457 C C . GLY A 1 190 ? 7.758 -18.946 14.183 1.00 81.50 190 GLY A C 1
ATOM 1458 O O . GLY A 1 190 ? 6.635 -18.891 13.686 1.00 81.50 190 GLY A O 1
ATOM 1459 N N . GLY A 1 191 ? 8.551 -17.869 14.227 1.00 87.62 191 GLY A N 1
ATOM 1460 C CA . GLY A 1 191 ? 8.192 -16.577 13.641 1.00 87.62 191 GLY A CA 1
ATOM 1461 C C . GLY A 1 191 ? 7.295 -15.710 14.527 1.00 87.62 191 GLY A C 1
ATOM 1462 O O . GLY A 1 191 ? 6.704 -14.753 14.024 1.00 87.62 191 GLY A O 1
ATOM 1463 N N . ALA A 1 192 ? 7.178 -16.023 15.821 1.00 91.12 192 ALA A N 1
ATOM 1464 C CA . ALA A 1 192 ? 6.399 -15.234 16.769 1.00 91.12 192 ALA A CA 1
ATOM 1465 C C . ALA A 1 192 ? 6.962 -13.808 16.884 1.00 91.12 192 ALA A C 1
ATOM 1467 O O . ALA A 1 192 ? 8.122 -13.625 17.248 1.00 91.12 192 ALA A O 1
ATOM 1468 N N . VAL A 1 193 ? 6.138 -12.803 16.588 1.00 95.06 193 VAL A N 1
ATOM 1469 C CA . VAL A 1 193 ? 6.520 -11.386 16.646 1.00 95.06 193 VAL A CA 1
ATOM 1470 C C . VAL A 1 193 ? 6.162 -10.840 18.024 1.00 95.06 193 VAL A C 1
ATOM 1472 O O . VAL A 1 193 ? 5.026 -10.990 18.464 1.00 95.06 193 VAL A O 1
ATOM 1475 N N . LYS A 1 194 ? 7.120 -10.208 18.703 1.00 94.06 194 LYS A N 1
ATOM 1476 C CA . LYS A 1 194 ? 6.892 -9.502 19.969 1.00 94.06 194 LYS A CA 1
ATOM 1477 C C . LYS A 1 194 ? 7.422 -8.083 19.880 1.00 94.06 194 LYS A C 1
ATOM 1479 O O . LYS A 1 194 ? 8.559 -7.870 19.447 1.00 94.06 194 LYS A O 1
ATOM 1484 N N . VAL A 1 195 ? 6.620 -7.137 20.353 1.00 94.75 195 VAL A N 1
ATOM 1485 C CA . VAL A 1 195 ? 6.971 -5.718 20.414 1.00 94.75 195 VAL A CA 1
ATOM 1486 C C . VAL A 1 195 ? 6.887 -5.232 21.854 1.00 94.75 195 VAL A C 1
ATOM 1488 O O . VAL A 1 195 ? 5.878 -5.432 22.526 1.00 94.75 195 VAL A O 1
ATOM 1491 N N . VAL A 1 196 ? 7.949 -4.583 22.333 1.00 92.44 196 VAL A N 1
ATOM 1492 C CA . VAL A 1 196 ? 7.934 -3.909 23.638 1.00 92.44 196 VAL A CA 1
ATOM 1493 C C . VAL A 1 196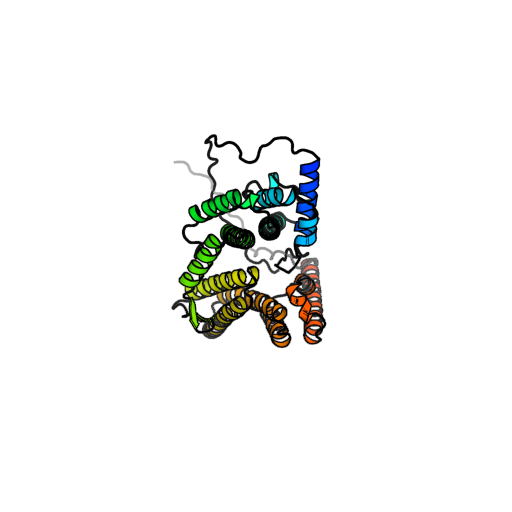 ? 7.379 -2.495 23.441 1.00 92.44 196 VAL A C 1
ATOM 1495 O O . VAL A 1 196 ? 7.999 -1.722 22.706 1.00 92.44 196 VAL A O 1
ATOM 1498 N N . PRO A 1 197 ? 6.240 -2.128 24.062 1.00 94.12 197 PRO A N 1
ATOM 1499 C CA . PRO A 1 197 ? 5.659 -0.802 23.888 1.00 94.12 197 PRO A CA 1
ATOM 1500 C C . PRO A 1 197 ? 6.607 0.300 24.363 1.00 94.12 197 PRO A C 1
ATOM 1502 O O . PRO A 1 197 ? 7.159 0.226 25.462 1.00 94.12 197 PRO A O 1
ATOM 1505 N N . ALA A 1 198 ? 6.755 1.352 23.561 1.00 95.12 198 ALA A N 1
ATOM 1506 C CA . ALA A 1 198 ? 7.547 2.509 23.954 1.00 95.12 198 ALA A CA 1
ATOM 1507 C C . ALA A 1 198 ? 6.951 3.246 25.184 1.00 95.12 198 ALA A C 1
ATOM 1509 O O . ALA A 1 198 ? 5.724 3.275 25.366 1.00 95.12 198 ALA A O 1
ATOM 1510 N N . PRO A 1 199 ? 7.796 3.869 26.032 1.00 91.31 199 PRO A N 1
ATOM 1511 C CA . PRO A 1 199 ? 7.362 4.434 27.312 1.00 91.31 199 PRO A CA 1
ATOM 1512 C C . PRO A 1 199 ? 6.455 5.661 27.155 1.00 91.31 199 PRO A C 1
ATOM 1514 O O . PRO A 1 199 ? 5.471 5.807 27.882 1.00 91.31 199 PRO A O 1
ATOM 1517 N N . ASP A 1 200 ? 6.728 6.521 26.174 1.00 92.38 200 ASP A N 1
ATOM 1518 C CA . ASP A 1 200 ? 5.947 7.727 25.904 1.00 92.38 200 ASP A CA 1
ATOM 1519 C C . ASP A 1 200 ? 5.041 7.589 24.671 1.00 92.38 200 ASP A C 1
ATOM 1521 O O . ASP A 1 200 ? 5.207 6.708 23.825 1.00 92.38 200 ASP A O 1
ATOM 1525 N N . ARG A 1 201 ? 4.029 8.459 24.611 1.00 90.75 201 ARG A N 1
ATOM 1526 C CA . ARG A 1 201 ? 2.964 8.427 23.602 1.00 90.75 201 ARG A CA 1
ATOM 1527 C C . ARG A 1 201 ? 3.493 8.639 22.189 1.00 90.75 201 ARG A C 1
ATOM 1529 O O . ARG A 1 201 ? 3.118 7.889 21.292 1.00 90.75 201 ARG A O 1
ATOM 1536 N N . GLU A 1 202 ? 4.371 9.618 21.996 1.00 91.94 202 GLU A N 1
ATOM 1537 C CA . GLU A 1 202 ? 4.882 9.953 20.666 1.00 91.94 202 GLU A CA 1
ATOM 1538 C C . GLU A 1 202 ? 5.705 8.798 20.096 1.00 91.94 202 GLU A C 1
ATOM 1540 O O . GLU A 1 202 ? 5.504 8.382 18.953 1.00 91.94 202 GLU A O 1
ATOM 1545 N N . ARG A 1 203 ? 6.555 8.181 20.924 1.00 93.56 203 ARG A N 1
ATOM 1546 C CA . ARG A 1 203 ? 7.298 6.988 20.513 1.00 93.56 203 ARG A CA 1
ATOM 1547 C C . ARG A 1 203 ? 6.395 5.798 20.219 1.00 93.56 203 ARG A C 1
ATOM 1549 O O . ARG A 1 203 ? 6.736 5.028 19.328 1.00 93.56 203 ARG A O 1
ATOM 1556 N N . ARG A 1 204 ? 5.253 5.639 20.899 1.00 94.56 204 ARG A N 1
ATOM 1557 C CA . ARG A 1 204 ? 4.280 4.581 20.562 1.00 94.56 204 ARG A CA 1
ATOM 1558 C C . ARG A 1 204 ? 3.624 4.816 19.208 1.00 94.56 204 ARG A C 1
ATOM 1560 O O . ARG A 1 204 ? 3.497 3.870 18.437 1.00 94.56 204 ARG A O 1
ATOM 1567 N N . PHE A 1 205 ? 3.264 6.055 18.881 1.00 93.81 205 PHE A N 1
ATOM 1568 C CA . PHE A 1 205 ? 2.768 6.367 17.541 1.00 93.81 205 PHE A CA 1
ATOM 1569 C C . PHE A 1 205 ? 3.831 6.142 16.464 1.00 93.81 205 PHE A C 1
ATOM 1571 O O . PHE A 1 205 ? 3.532 5.521 15.445 1.00 93.81 205 PHE A O 1
ATOM 1578 N N . ARG A 1 206 ? 5.082 6.563 16.703 1.00 93.19 206 ARG A N 1
ATOM 1579 C CA . ARG A 1 206 ? 6.208 6.243 15.809 1.00 93.19 206 ARG A CA 1
ATOM 1580 C C . ARG A 1 206 ? 6.379 4.730 15.653 1.00 93.19 206 ARG A C 1
ATOM 1582 O O . ARG A 1 206 ? 6.553 4.249 14.541 1.00 93.19 206 ARG A O 1
ATOM 1589 N N . GLN A 1 207 ? 6.286 3.973 16.745 1.00 95.44 207 GLN A N 1
ATOM 1590 C CA . GLN A 1 207 ? 6.395 2.515 16.733 1.00 95.44 207 GLN A CA 1
ATOM 1591 C C . GLN A 1 207 ? 5.288 1.862 15.893 1.00 95.44 207 GLN A C 1
ATOM 1593 O O . GLN A 1 207 ? 5.598 1.005 15.071 1.00 95.44 207 GLN A O 1
ATOM 1598 N N . MET A 1 208 ? 4.029 2.294 16.033 1.00 96.50 208 MET A N 1
ATOM 1599 C CA . MET A 1 208 ? 2.924 1.816 15.189 1.00 96.50 208 MET A CA 1
ATOM 1600 C C . MET A 1 208 ? 3.169 2.120 13.706 1.00 96.50 208 MET A C 1
ATOM 1602 O O . MET A 1 208 ? 3.061 1.213 12.888 1.00 96.50 208 MET A O 1
ATOM 1606 N N . ALA A 1 209 ? 3.604 3.336 13.364 1.00 93.69 209 ALA A N 1
ATOM 1607 C CA . ALA A 1 209 ? 3.905 3.701 11.977 1.00 93.69 209 ALA A CA 1
ATOM 1608 C C . ALA A 1 209 ? 5.038 2.847 11.367 1.00 93.69 209 ALA A C 1
ATOM 1610 O O . ALA A 1 209 ? 4.951 2.401 10.221 1.00 93.69 209 ALA A O 1
ATOM 1611 N N . LEU A 1 210 ? 6.095 2.563 12.139 1.00 95.44 210 LEU A N 1
ATOM 1612 C CA . LEU A 1 210 ? 7.192 1.693 11.699 1.00 95.44 210 LEU A CA 1
ATOM 1613 C C . LEU A 1 210 ? 6.735 0.243 11.488 1.00 95.44 210 LEU A C 1
ATOM 1615 O O . LEU A 1 210 ? 7.172 -0.408 10.538 1.00 95.44 210 LEU A O 1
ATOM 1619 N N . LEU A 1 211 ? 5.852 -0.258 12.354 1.00 97.00 211 LEU A N 1
ATOM 1620 C CA . LEU A 1 211 ? 5.261 -1.588 12.229 1.00 97.00 211 LEU A CA 1
ATOM 1621 C C . LEU A 1 211 ? 4.322 -1.687 11.023 1.00 97.00 211 LEU A C 1
ATOM 1623 O O . LEU A 1 211 ? 4.411 -2.667 10.290 1.00 97.00 211 LEU A O 1
ATOM 1627 N N . GLU A 1 212 ? 3.478 -0.683 10.767 1.00 95.19 212 GLU A N 1
ATOM 1628 C CA . GLU A 1 212 ? 2.629 -0.645 9.567 1.00 95.19 212 GLU A CA 1
ATOM 1629 C C . GLU A 1 212 ? 3.470 -0.707 8.295 1.00 95.19 212 GLU A C 1
ATOM 1631 O O . GLU A 1 212 ? 3.185 -1.486 7.383 1.00 95.19 212 GLU A O 1
ATOM 1636 N N . ARG A 1 213 ? 4.564 0.060 8.255 1.00 93.94 213 ARG A N 1
ATOM 1637 C CA . ARG A 1 213 ? 5.498 0.029 7.132 1.00 93.94 213 ARG A CA 1
ATOM 1638 C C . ARG A 1 213 ? 6.174 -1.332 6.986 1.00 93.94 213 ARG A C 1
ATOM 1640 O O . ARG A 1 213 ? 6.263 -1.842 5.873 1.00 93.94 213 ARG A O 1
ATOM 1647 N N . LEU A 1 214 ? 6.626 -1.937 8.084 1.00 96.12 214 LEU A N 1
ATOM 1648 C CA . LEU A 1 214 ? 7.222 -3.274 8.074 1.00 96.12 214 LEU A CA 1
ATOM 1649 C C . LEU A 1 214 ? 6.222 -4.342 7.597 1.00 96.12 214 LEU A C 1
ATOM 1651 O O . LEU A 1 214 ? 6.578 -5.199 6.789 1.00 96.12 214 LEU A O 1
ATOM 1655 N N . ALA A 1 215 ? 4.972 -4.281 8.058 1.00 96.31 215 ALA A N 1
ATOM 1656 C CA . ALA A 1 215 ? 3.912 -5.188 7.635 1.00 96.31 215 ALA A CA 1
ATOM 1657 C C . ALA A 1 215 ? 3.608 -5.036 6.139 1.00 96.31 215 ALA A C 1
ATOM 1659 O O . ALA A 1 215 ? 3.525 -6.034 5.426 1.00 96.31 215 ALA A O 1
ATOM 1660 N N . MET A 1 216 ? 3.537 -3.797 5.644 1.00 92.62 216 MET A N 1
ATOM 1661 C CA . MET A 1 216 ? 3.322 -3.507 4.227 1.00 92.62 216 MET A CA 1
ATOM 1662 C C . MET A 1 216 ? 4.480 -4.000 3.346 1.00 92.62 216 MET A C 1
ATOM 1664 O O . MET A 1 216 ? 4.233 -4.499 2.250 1.00 92.62 216 MET A O 1
ATOM 1668 N N . LEU A 1 217 ? 5.735 -3.913 3.808 1.00 94.19 217 LEU A N 1
ATOM 1669 C CA . LEU A 1 217 ? 6.872 -4.510 3.094 1.00 94.19 217 LEU A CA 1
ATOM 1670 C C . LEU A 1 217 ? 6.708 -6.027 2.960 1.00 94.19 217 LEU A C 1
ATOM 1672 O O . LEU A 1 217 ? 6.852 -6.558 1.865 1.00 94.19 217 LEU A O 1
ATOM 1676 N N . HIS A 1 218 ? 6.352 -6.713 4.048 1.00 94.81 218 HIS A N 1
ATOM 1677 C CA . HIS A 1 218 ? 6.112 -8.155 4.013 1.00 94.81 218 HIS A CA 1
ATOM 1678 C C . HIS A 1 218 ? 4.901 -8.540 3.160 1.00 94.81 218 HIS A C 1
ATOM 1680 O O . HIS A 1 218 ? 4.933 -9.580 2.513 1.00 94.81 218 HIS A O 1
ATOM 1686 N N . ALA A 1 219 ? 3.855 -7.712 3.117 1.00 92.38 219 ALA A N 1
ATOM 1687 C CA . ALA A 1 219 ? 2.705 -7.950 2.250 1.00 92.38 219 ALA A CA 1
ATOM 1688 C C . ALA A 1 219 ? 3.067 -7.834 0.757 1.00 92.38 219 ALA A C 1
ATOM 1690 O O . ALA A 1 219 ? 2.536 -8.594 -0.051 1.00 92.38 219 ALA A O 1
ATOM 1691 N N . ARG A 1 220 ? 3.967 -6.907 0.393 1.00 88.94 220 ARG A N 1
ATOM 1692 C CA . ARG A 1 220 ? 4.423 -6.668 -0.994 1.00 88.94 220 ARG A CA 1
ATOM 1693 C C . ARG A 1 220 ? 5.497 -7.651 -1.482 1.00 88.94 220 ARG A C 1
ATOM 1695 O O . ARG A 1 220 ? 5.675 -7.785 -2.688 1.00 88.94 220 ARG A O 1
ATOM 1702 N N . ASP A 1 221 ? 6.195 -8.309 -0.559 1.00 90.19 221 ASP A N 1
ATOM 1703 C CA . ASP A 1 221 ? 7.127 -9.425 -0.807 1.00 90.19 221 ASP A CA 1
ATOM 1704 C C . ASP A 1 221 ? 6.450 -10.802 -0.611 1.00 90.19 221 ASP A C 1
ATOM 1706 O O . ASP A 1 221 ? 7.086 -11.811 -0.332 1.00 90.19 221 ASP A O 1
ATOM 1710 N N . ASP A 1 222 ? 5.116 -10.852 -0.650 1.00 88.19 222 ASP A N 1
ATOM 1711 C CA . ASP A 1 222 ? 4.312 -12.077 -0.512 1.00 88.19 222 ASP A CA 1
ATOM 1712 C C . ASP A 1 222 ? 4.511 -12.893 0.782 1.00 88.19 222 ASP A C 1
ATOM 1714 O O . ASP A 1 222 ? 3.898 -13.947 0.975 1.00 88.19 222 ASP A O 1
ATOM 1718 N N . ASN A 1 223 ? 5.239 -12.360 1.764 1.00 93.31 223 ASN A N 1
ATOM 1719 C CA . ASN A 1 223 ? 5.329 -12.898 3.117 1.00 93.31 223 ASN A CA 1
ATOM 1720 C C . ASN A 1 223 ? 4.102 -12.497 3.957 1.00 93.31 223 ASN A C 1
ATOM 1722 O O . ASN A 1 223 ? 4.199 -11.901 5.037 1.00 93.31 223 ASN A O 1
ATOM 1726 N N . VAL A 1 224 ? 2.915 -12.862 3.466 1.00 94.19 224 VAL A N 1
ATOM 1727 C CA . VAL A 1 224 ? 1.613 -12.550 4.082 1.00 94.19 224 VAL A CA 1
ATOM 1728 C C . VAL A 1 224 ? 1.483 -13.097 5.503 1.00 94.19 224 VAL A C 1
ATOM 1730 O O . VAL A 1 224 ? 0.784 -12.525 6.336 1.00 94.19 224 VAL A O 1
ATOM 1733 N N . GLY A 1 225 ? 2.201 -14.179 5.819 1.00 95.75 225 GLY A N 1
ATOM 1734 C CA . GLY A 1 225 ? 2.251 -14.736 7.167 1.00 95.75 225 GLY A CA 1
ATOM 1735 C C . GLY A 1 225 ? 2.954 -13.822 8.170 1.00 95.75 225 GLY A C 1
ATOM 1736 O O . GLY A 1 225 ? 2.492 -13.688 9.304 1.00 95.75 225 GLY A O 1
ATOM 1737 N N . MET A 1 226 ? 4.055 -13.182 7.765 1.00 96.19 226 MET A N 1
ATOM 1738 C CA . MET A 1 226 ? 4.723 -12.183 8.595 1.00 96.19 226 MET A CA 1
ATOM 1739 C C . MET A 1 226 ? 3.933 -10.875 8.634 1.00 96.19 226 MET A C 1
ATOM 1741 O O . MET A 1 226 ? 3.788 -10.305 9.714 1.00 96.19 226 MET A O 1
ATOM 1745 N N . ALA A 1 227 ? 3.374 -10.440 7.500 1.00 96.94 227 ALA A N 1
ATOM 1746 C CA . ALA A 1 227 ? 2.537 -9.243 7.433 1.00 96.94 227 ALA A CA 1
ATOM 1747 C C . ALA A 1 227 ? 1.370 -9.311 8.431 1.00 96.94 227 ALA A C 1
ATOM 1749 O O . ALA A 1 227 ? 1.192 -8.383 9.216 1.00 96.94 227 ALA A O 1
ATOM 1750 N N . GLU A 1 228 ? 0.650 -10.440 8.479 1.00 97.50 228 GLU A N 1
ATOM 1751 C CA . GLU A 1 228 ? -0.429 -10.676 9.450 1.00 97.50 228 GLU A CA 1
ATOM 1752 C C . GLU A 1 228 ? 0.053 -10.470 10.892 1.00 97.50 228 GLU A C 1
ATOM 1754 O O . GLU A 1 228 ? -0.550 -9.715 11.654 1.00 97.50 228 GLU A O 1
ATOM 1759 N N . ARG A 1 229 ? 1.165 -11.116 11.269 1.00 97.69 229 ARG A N 1
ATOM 1760 C CA . ARG A 1 229 ? 1.687 -11.041 12.640 1.00 97.69 229 ARG A CA 1
ATOM 1761 C C . ARG A 1 229 ? 2.121 -9.627 13.013 1.00 97.69 229 ARG A C 1
ATOM 1763 O O . ARG A 1 229 ? 1.888 -9.212 14.142 1.00 97.69 229 ARG A O 1
ATOM 1770 N N . VAL A 1 230 ? 2.739 -8.889 12.091 1.00 98.12 230 VAL A N 1
ATOM 1771 C CA . VAL A 1 230 ? 3.176 -7.510 12.350 1.00 98.12 230 VAL A CA 1
ATOM 1772 C C . VAL A 1 230 ? 1.977 -6.559 12.437 1.00 98.12 230 VAL A C 1
ATOM 1774 O O . VAL A 1 230 ? 1.929 -5.763 13.372 1.00 98.12 230 VAL A O 1
ATOM 1777 N N . TYR A 1 231 ? 0.975 -6.674 11.557 1.00 98.31 231 TYR A N 1
ATOM 1778 C CA . TYR A 1 231 ? -0.263 -5.889 11.672 1.00 98.31 231 TYR A CA 1
ATOM 1779 C C . TYR A 1 231 ? -0.999 -6.159 12.986 1.00 98.31 231 TYR A C 1
ATOM 1781 O O . TYR A 1 231 ? -1.474 -5.220 13.621 1.00 98.31 231 TYR A O 1
ATOM 1789 N N . GLN A 1 232 ? -1.029 -7.410 13.457 1.00 98.00 232 GLN A N 1
ATOM 1790 C CA . GLN A 1 232 ? -1.621 -7.725 14.756 1.00 98.00 232 GLN A CA 1
ATOM 1791 C C . GLN A 1 232 ? -0.919 -6.978 15.903 1.00 98.00 232 GLN A C 1
ATOM 1793 O O . GLN A 1 232 ? -1.589 -6.477 16.800 1.00 98.00 232 GLN A O 1
ATOM 1798 N N . GLN A 1 233 ? 0.408 -6.809 15.846 1.00 97.94 233 GLN A N 1
ATOM 1799 C CA . GLN A 1 233 ? 1.132 -6.004 16.840 1.00 97.94 233 GLN A CA 1
ATOM 1800 C C . GLN A 1 233 ? 0.768 -4.512 16.782 1.00 97.94 233 GLN A C 1
ATOM 1802 O O . GLN A 1 233 ? 0.726 -3.862 17.827 1.00 97.94 233 GLN A O 1
ATOM 1807 N N . VAL A 1 234 ? 0.471 -3.964 15.596 1.00 98.19 234 VAL A N 1
ATOM 1808 C CA . VAL A 1 234 ? -0.052 -2.589 15.475 1.00 98.19 234 VAL A CA 1
ATOM 1809 C C . VAL A 1 234 ? -1.394 -2.471 16.195 1.00 98.19 234 VAL A C 1
ATOM 1811 O O . VAL A 1 234 ? -1.585 -1.546 16.983 1.00 98.19 234 VAL A O 1
ATOM 1814 N N . LEU A 1 235 ? -2.300 -3.428 15.975 1.00 98.00 235 LEU A N 1
ATOM 1815 C CA . LEU A 1 235 ? -3.617 -3.445 16.612 1.00 98.00 235 LEU A CA 1
ATOM 1816 C C . LEU A 1 235 ? -3.531 -3.618 18.131 1.00 98.00 235 LEU A C 1
ATOM 1818 O O . LEU A 1 235 ? -4.253 -2.934 18.854 1.00 98.00 235 LEU A O 1
ATOM 1822 N N . ASP A 1 236 ? -2.628 -4.462 18.629 1.00 97.38 236 ASP A N 1
ATOM 1823 C CA . ASP A 1 236 ? -2.428 -4.665 20.067 1.00 97.38 236 ASP A CA 1
ATOM 1824 C C . ASP A 1 236 ? -1.925 -3.375 20.747 1.00 97.38 236 ASP A C 1
ATOM 1826 O O . ASP A 1 236 ? -2.451 -2.955 21.787 1.00 97.38 236 ASP A O 1
ATOM 1830 N N . LEU A 1 237 ? -0.948 -2.690 20.134 1.00 96.75 237 LEU A N 1
ATOM 1831 C CA . LEU A 1 237 ? -0.468 -1.385 20.604 1.00 96.75 237 LEU A CA 1
ATOM 1832 C C . LEU A 1 237 ? -1.564 -0.318 20.535 1.00 96.75 237 LEU A C 1
ATOM 1834 O O . LEU A 1 237 ? -1.745 0.444 21.490 1.00 96.75 237 LEU A O 1
ATOM 1838 N N . GLY A 1 238 ? -2.309 -0.282 19.433 1.00 96.56 238 GLY A N 1
ATOM 1839 C CA . GLY A 1 238 ? -3.385 0.673 19.216 1.00 96.56 238 GLY A CA 1
ATOM 1840 C C . GLY A 1 238 ? -4.550 0.476 20.184 1.00 96.56 238 GLY A C 1
ATOM 1841 O O . GLY A 1 238 ? -5.058 1.453 20.729 1.00 96.56 238 GLY A O 1
ATOM 1842 N N . ALA A 1 239 ? -4.922 -0.767 20.496 1.00 95.94 239 ALA A N 1
ATOM 1843 C CA . ALA A 1 239 ? -5.934 -1.084 21.501 1.00 95.94 239 ALA A CA 1
ATOM 1844 C C . ALA A 1 239 ? -5.499 -0.638 22.905 1.00 95.94 239 ALA A C 1
ATOM 1846 O O . ALA A 1 239 ? -6.293 -0.052 23.648 1.00 95.94 239 ALA A O 1
ATOM 1847 N N . ALA A 1 240 ? -4.230 -0.856 23.262 1.00 95.38 240 ALA A N 1
ATOM 1848 C CA . ALA A 1 240 ? -3.683 -0.363 24.520 1.00 95.38 240 ALA A CA 1
ATOM 1849 C C . ALA A 1 240 ? -3.682 1.175 24.573 1.00 95.38 240 ALA A C 1
ATOM 1851 O O . ALA A 1 240 ? -4.034 1.752 25.603 1.00 95.38 240 ALA A O 1
ATOM 1852 N N . GLU A 1 241 ? -3.325 1.856 23.480 1.00 95.00 241 GLU A N 1
ATOM 1853 C CA . GLU A 1 241 ? -3.351 3.322 23.430 1.00 95.00 241 GLU A CA 1
ATOM 1854 C C . GLU A 1 241 ? -4.772 3.881 23.470 1.00 95.00 241 GLU A C 1
ATOM 1856 O O . GLU A 1 241 ? -5.029 4.846 24.186 1.00 95.00 241 GLU A O 1
ATOM 1861 N N . LEU A 1 242 ? -5.723 3.217 22.815 1.00 93.50 242 LEU A N 1
ATOM 1862 C CA . LEU A 1 242 ? -7.138 3.564 22.868 1.00 93.50 242 LEU A CA 1
ATOM 1863 C C . LEU A 1 242 ? -7.661 3.553 24.310 1.00 93.50 242 LEU A C 1
ATOM 1865 O O . LEU A 1 242 ? -8.372 4.466 24.728 1.00 93.50 242 LEU A O 1
ATOM 1869 N N . GLN A 1 243 ? -7.277 2.549 25.106 1.00 93.06 243 GLN A N 1
ATOM 1870 C CA . GLN A 1 243 ? -7.630 2.491 26.528 1.00 93.06 243 GLN A CA 1
ATOM 1871 C C . GLN A 1 243 ? -7.007 3.634 27.338 1.00 93.06 243 GLN A C 1
ATOM 1873 O O . GLN A 1 243 ? -7.639 4.124 28.275 1.00 93.06 243 GLN A O 1
ATOM 1878 N N . ARG A 1 244 ? -5.791 4.075 26.993 1.00 92.12 244 ARG A N 1
ATOM 1879 C CA . ARG A 1 244 ? -5.146 5.227 27.644 1.00 92.12 244 ARG A CA 1
ATOM 1880 C C . ARG A 1 244 ? -5.856 6.528 27.290 1.00 92.12 244 ARG A C 1
ATOM 1882 O O . ARG A 1 244 ? -6.202 7.275 28.199 1.00 92.12 244 ARG A O 1
ATOM 1889 N N . LEU A 1 245 ? -6.147 6.758 26.010 1.00 90.38 245 LEU A N 1
ATOM 1890 C CA . LEU A 1 245 ? -6.835 7.966 25.543 1.00 90.38 245 LEU A CA 1
ATOM 1891 C C . LEU A 1 245 ? -8.254 8.093 26.110 1.00 90.38 245 LEU A C 1
ATOM 1893 O O . LEU A 1 245 ? -8.690 9.197 26.417 1.00 90.38 245 LEU A O 1
ATOM 1897 N N . ARG A 1 246 ? -8.953 6.974 26.353 1.00 89.62 246 ARG A N 1
ATOM 1898 C CA . ARG A 1 246 ? -10.249 6.970 27.067 1.00 89.62 246 ARG A CA 1
ATOM 1899 C C . ARG A 1 246 ? -10.173 7.538 28.484 1.00 89.62 246 ARG A C 1
ATOM 1901 O O . ARG A 1 246 ? -11.185 8.002 28.993 1.00 89.62 246 ARG A O 1
ATOM 1908 N N . ARG A 1 247 ? -9.001 7.490 29.122 1.00 87.69 247 ARG A N 1
ATOM 1909 C CA . ARG A 1 247 ? -8.766 8.051 30.462 1.00 87.69 247 ARG A CA 1
ATOM 1910 C C . ARG A 1 247 ? -8.319 9.516 30.424 1.00 87.69 247 ARG A C 1
ATOM 1912 O O . ARG A 1 247 ? -8.272 10.141 31.474 1.00 87.69 247 ARG A O 1
ATOM 1919 N N . THR A 1 248 ? -7.987 10.044 29.244 1.00 83.62 248 THR A N 1
ATOM 1920 C CA . THR A 1 248 ? -7.546 11.434 29.019 1.00 83.62 248 THR A CA 1
ATOM 1921 C C . THR A 1 248 ? -8.256 12.015 27.782 1.00 83.62 248 THR A C 1
ATOM 1923 O O . THR A 1 248 ? -7.628 12.167 26.725 1.00 83.62 248 THR A O 1
ATOM 1926 N N . PRO A 1 249 ? -9.582 12.242 27.852 1.00 69.69 249 PRO A N 1
ATOM 1927 C CA . PRO A 1 249 ? -10.427 12.524 26.688 1.00 69.69 249 PRO A CA 1
ATOM 1928 C C . PRO A 1 249 ? -10.158 13.880 26.015 1.00 69.69 249 PRO A C 1
ATOM 1930 O O . PRO A 1 249 ? -10.634 14.122 24.909 1.00 69.69 249 PRO A O 1
ATOM 1933 N N . GLU A 1 250 ? -9.353 14.752 26.620 1.00 71.88 250 GLU A N 1
ATOM 1934 C CA . GLU A 1 250 ? -9.043 16.085 26.097 1.00 71.88 250 GLU A CA 1
ATOM 1935 C C . GLU A 1 250 ? -8.151 16.037 24.835 1.00 71.88 250 GLU A C 1
ATOM 1937 O O . GLU A 1 250 ? -8.069 17.011 24.087 1.00 71.88 250 GLU A O 1
ATOM 1942 N N . ALA A 1 251 ? -7.529 14.891 24.534 1.00 77.88 251 ALA A N 1
ATOM 1943 C CA . ALA A 1 251 ? -6.572 14.715 23.438 1.00 77.88 251 ALA A CA 1
ATOM 1944 C C . ALA A 1 251 ? -7.224 14.395 22.071 1.00 77.88 251 ALA A C 1
ATOM 1946 O O . ALA A 1 251 ? -6.893 13.396 21.435 1.00 77.88 251 ALA A O 1
ATOM 1947 N N . HIS A 1 252 ? -8.148 15.237 21.589 1.00 78.12 252 HIS A N 1
ATOM 1948 C CA . HIS A 1 252 ? -8.885 15.012 20.326 1.00 78.12 252 HIS A CA 1
ATOM 1949 C C . HIS A 1 252 ? -7.980 14.729 19.108 1.00 78.12 252 HIS A C 1
ATOM 1951 O O . HIS A 1 252 ? -8.311 13.887 18.273 1.00 78.12 252 HIS A O 1
ATOM 1957 N N . GLY A 1 253 ? -6.824 15.396 19.011 1.00 85.06 253 GLY A N 1
ATOM 1958 C CA . GLY A 1 253 ? -5.857 15.153 17.933 1.00 85.06 253 GLY A CA 1
ATOM 1959 C C . GLY A 1 253 ? -5.290 13.729 17.941 1.00 85.06 253 GLY A C 1
ATOM 1960 O O . GLY A 1 253 ? -5.148 13.114 16.884 1.00 85.06 253 GLY A O 1
ATOM 1961 N N . ASP A 1 254 ? -5.052 13.164 19.126 1.00 88.88 254 ASP A N 1
ATOM 1962 C CA . ASP A 1 254 ? -4.510 11.810 19.275 1.00 88.88 254 ASP A CA 1
ATOM 1963 C C . ASP A 1 254 ? -5.543 10.740 18.923 1.00 88.88 254 ASP A C 1
ATOM 1965 O O . ASP A 1 254 ? -5.189 9.710 18.352 1.00 88.88 254 ASP A O 1
ATOM 1969 N N . TRP A 1 255 ? -6.825 10.999 19.196 1.00 90.44 255 TRP A N 1
ATOM 1970 C CA . TRP A 1 255 ? -7.920 10.144 18.737 1.00 90.44 255 TRP A CA 1
ATOM 1971 C C . TRP A 1 255 ? -7.961 10.057 17.218 1.00 90.44 255 TRP A C 1
ATOM 1973 O O . TRP A 1 255 ? -8.024 8.959 16.669 1.00 90.44 255 TRP A O 1
ATOM 1983 N N . MET A 1 256 ? -7.868 11.203 16.538 1.00 90.50 256 MET A N 1
ATOM 1984 C CA . MET A 1 256 ? -7.858 11.241 15.078 1.00 90.50 256 MET A CA 1
ATOM 1985 C C . MET A 1 256 ? -6.634 10.516 14.509 1.00 90.50 256 MET A C 1
ATOM 1987 O O . MET A 1 256 ? -6.769 9.704 13.595 1.00 90.50 256 MET A O 1
ATOM 1991 N N . ARG A 1 257 ? -5.446 10.751 15.083 1.00 91.69 257 ARG A N 1
ATOM 1992 C CA . ARG A 1 257 ? -4.210 10.066 14.679 1.00 91.69 257 ARG A CA 1
ATOM 1993 C C . ARG A 1 257 ? -4.324 8.552 14.863 1.00 91.69 257 ARG A C 1
ATOM 1995 O O . ARG A 1 257 ? -3.997 7.802 13.948 1.00 91.69 257 ARG A O 1
ATOM 2002 N N . LEU A 1 258 ? -4.821 8.101 16.015 1.00 93.88 258 LEU A N 1
ATOM 2003 C CA . LEU A 1 258 ? -4.988 6.681 16.312 1.00 93.88 258 LEU A CA 1
ATOM 2004 C C . LEU A 1 258 ? -6.036 6.025 15.410 1.00 93.88 258 LEU A C 1
ATOM 2006 O O . LEU A 1 258 ? -5.801 4.929 14.917 1.00 93.88 258 LEU A O 1
ATOM 2010 N N . PHE A 1 259 ? -7.168 6.680 15.152 1.00 94.56 259 PHE A N 1
ATOM 2011 C CA . PHE A 1 259 ? -8.183 6.155 14.233 1.00 94.56 259 PHE A CA 1
ATOM 2012 C C . PHE A 1 259 ? -7.671 6.100 12.793 1.00 94.56 259 PHE A C 1
ATOM 2014 O O . PHE A 1 259 ? -8.006 5.167 12.072 1.00 94.56 259 PHE A O 1
ATOM 2021 N N . GLY A 1 260 ? -6.814 7.041 12.385 1.00 91.38 260 GLY A N 1
ATOM 2022 C CA . GLY A 1 260 ? -6.058 6.973 11.131 1.00 91.38 260 GLY A CA 1
ATOM 2023 C C . GLY A 1 260 ? -5.209 5.705 11.013 1.00 91.38 260 GLY A C 1
ATOM 2024 O O . GLY A 1 260 ? -5.306 4.993 10.018 1.00 91.38 260 GLY A O 1
ATOM 2025 N N . VAL A 1 261 ? -4.437 5.385 12.054 1.00 93.69 261 VAL A N 1
ATOM 2026 C CA . VAL A 1 261 ? -3.634 4.149 12.114 1.00 93.69 261 VAL A CA 1
ATOM 2027 C C . VAL A 1 261 ? -4.538 2.912 12.091 1.00 93.69 261 VAL A C 1
ATOM 2029 O O . VAL A 1 261 ? -4.383 2.029 11.253 1.00 93.69 261 VAL A O 1
ATOM 2032 N N . LEU A 1 262 ? -5.537 2.854 12.976 1.00 96.19 262 LEU A N 1
ATOM 2033 C CA . LEU A 1 262 ? -6.385 1.671 13.135 1.00 96.19 262 LEU A CA 1
ATOM 2034 C C . LEU A 1 262 ? -7.234 1.381 11.896 1.00 96.19 262 LEU A C 1
ATOM 2036 O O . LEU A 1 262 ? -7.345 0.218 11.515 1.00 96.19 262 LEU A O 1
ATOM 2040 N N . GLN A 1 263 ? -7.800 2.400 11.239 1.00 95.69 263 GLN A N 1
ATOM 2041 C CA . GLN A 1 263 ? -8.600 2.179 10.031 1.00 95.69 263 GLN A CA 1
ATOM 2042 C C . GLN A 1 263 ? -7.751 1.585 8.895 1.00 95.69 263 GLN A C 1
ATOM 2044 O O . GLN A 1 263 ? -8.174 0.618 8.262 1.00 95.69 263 GLN A O 1
ATOM 2049 N N . GLY A 1 264 ? -6.542 2.116 8.668 1.00 93.56 264 GLY A N 1
ATOM 2050 C CA . GLY A 1 264 ? -5.637 1.648 7.617 1.00 93.56 264 GLY A CA 1
ATOM 2051 C C . GLY A 1 264 ? -5.078 0.262 7.924 1.00 93.56 264 GLY A C 1
ATOM 2052 O O . GLY A 1 264 ? -5.099 -0.622 7.069 1.00 93.56 264 GLY A O 1
ATOM 2053 N N . THR A 1 265 ? -4.661 0.035 9.171 1.00 97.38 265 THR A N 1
ATOM 2054 C CA . THR A 1 265 ? -4.200 -1.275 9.643 1.00 97.38 265 THR A CA 1
ATOM 2055 C C . THR A 1 265 ? -5.282 -2.343 9.486 1.00 97.38 265 THR A C 1
ATOM 2057 O O . THR A 1 265 ? -5.001 -3.412 8.951 1.00 97.38 265 THR A O 1
ATOM 2060 N N . HIS A 1 266 ? -6.521 -2.072 9.906 1.00 98.50 266 HIS A N 1
ATOM 2061 C CA . HIS A 1 266 ? -7.615 -3.034 9.776 1.00 98.50 266 HIS A CA 1
ATOM 2062 C C . HIS A 1 266 ? -7.963 -3.342 8.319 1.00 98.50 266 HIS A C 1
ATOM 2064 O O . HIS A 1 266 ? -8.226 -4.504 7.999 1.00 98.50 266 HIS A O 1
ATOM 2070 N N . TYR A 1 267 ? -7.934 -2.334 7.442 1.00 97.50 267 TYR A N 1
ATOM 2071 C CA . TYR A 1 267 ? -8.146 -2.527 6.010 1.00 97.50 267 TYR A CA 1
ATOM 2072 C C . TYR A 1 267 ? -7.062 -3.435 5.417 1.00 97.50 267 TYR A C 1
ATOM 2074 O O . TYR A 1 267 ? -7.362 -4.482 4.848 1.00 97.50 267 TYR A O 1
ATOM 2082 N N . ASN A 1 268 ? -5.790 -3.095 5.636 1.00 96.00 268 ASN A N 1
ATOM 2083 C CA . ASN A 1 268 ? -4.665 -3.865 5.107 1.00 96.00 268 ASN A CA 1
ATOM 2084 C C . ASN A 1 268 ? -4.621 -5.292 5.674 1.00 96.00 268 ASN A C 1
ATOM 2086 O O . ASN A 1 268 ? -4.327 -6.245 4.953 1.00 96.00 268 ASN A O 1
ATOM 2090 N N . LEU A 1 269 ? -4.955 -5.464 6.955 1.00 98.06 269 LEU A N 1
ATOM 2091 C CA . LEU A 1 269 ? -5.066 -6.782 7.568 1.00 98.06 269 LEU A CA 1
ATOM 2092 C C . LEU A 1 269 ? -6.234 -7.590 6.979 1.00 98.06 269 LEU A C 1
ATOM 2094 O O . LEU A 1 269 ? -6.101 -8.801 6.820 1.00 98.06 269 LEU A O 1
ATOM 2098 N N . ALA A 1 270 ? -7.343 -6.948 6.593 1.00 98.19 270 ALA A N 1
ATOM 2099 C CA . ALA A 1 270 ? -8.424 -7.622 5.878 1.00 98.19 270 ALA A CA 1
ATOM 2100 C C . ALA A 1 270 ? -7.947 -8.171 4.525 1.00 98.19 270 ALA A C 1
ATOM 2102 O O . ALA A 1 270 ? -8.223 -9.335 4.224 1.00 98.19 270 ALA A O 1
ATOM 2103 N N . CYS A 1 271 ? -7.176 -7.387 3.763 1.00 95.94 271 CYS A N 1
ATOM 2104 C CA . CYS A 1 271 ? -6.544 -7.832 2.516 1.00 95.94 271 CYS A CA 1
ATOM 2105 C C . CYS A 1 271 ? -5.605 -9.025 2.761 1.00 95.94 271 CYS A C 1
ATOM 2107 O O . CYS A 1 271 ? -5.716 -10.057 2.101 1.00 95.94 271 CYS A O 1
ATOM 2109 N N . VAL A 1 272 ? -4.744 -8.946 3.783 1.00 96.62 272 VAL A N 1
ATOM 2110 C CA . VAL A 1 272 ? -3.861 -10.060 4.174 1.00 96.62 272 VAL A CA 1
ATOM 2111 C C . VAL A 1 272 ? -4.658 -11.314 4.554 1.00 96.62 272 VAL A C 1
ATOM 2113 O O . VAL A 1 272 ? -4.304 -12.413 4.130 1.00 96.62 272 VAL A O 1
ATOM 2116 N N . TYR A 1 273 ? -5.744 -11.185 5.320 1.00 98.25 273 TYR A N 1
ATOM 2117 C CA . TYR A 1 273 ? -6.599 -12.319 5.672 1.00 98.25 273 TYR A CA 1
ATOM 2118 C C . TYR A 1 273 ? -7.301 -12.929 4.457 1.00 98.25 273 TYR A C 1
ATOM 2120 O O . TYR A 1 273 ? -7.337 -14.154 4.345 1.00 98.25 273 TYR A O 1
ATOM 2128 N N . ALA A 1 274 ? -7.800 -12.113 3.527 1.00 96.88 274 ALA A N 1
ATOM 2129 C CA . ALA A 1 274 ? -8.435 -12.596 2.302 1.00 96.88 274 ALA A CA 1
ATOM 2130 C C . ALA A 1 274 ? -7.441 -13.375 1.426 1.00 96.88 274 ALA A C 1
ATOM 2132 O O . ALA A 1 274 ? -7.727 -14.511 1.045 1.00 96.88 274 ALA A O 1
ATOM 2133 N N . ARG A 1 275 ? -6.220 -12.853 1.233 1.00 94.56 275 ARG A N 1
ATOM 2134 C CA . ARG A 1 275 ? -5.113 -13.559 0.551 1.00 94.56 275 ARG A CA 1
ATOM 2135 C C . ARG A 1 275 ? -4.730 -14.883 1.216 1.00 94.56 275 ARG A C 1
ATOM 2137 O O . ARG A 1 275 ? -4.192 -15.775 0.568 1.00 94.56 275 ARG A O 1
ATOM 2144 N N . ARG A 1 276 ? -4.992 -15.020 2.517 1.00 95.62 276 ARG A N 1
ATOM 2145 C CA . ARG A 1 276 ? -4.769 -16.246 3.299 1.00 95.62 276 ARG A CA 1
ATOM 2146 C C . ARG A 1 276 ? -6.010 -17.135 3.423 1.00 95.62 276 ARG A C 1
ATOM 2148 O O . ARG A 1 276 ? -5.967 -18.096 4.188 1.00 95.62 276 ARG A O 1
ATOM 2155 N N . VAL A 1 277 ? -7.092 -16.827 2.703 1.00 96.00 277 VAL A N 1
ATOM 2156 C CA . VAL A 1 277 ? -8.369 -17.566 2.725 1.00 96.00 277 VAL A CA 1
ATOM 2157 C C . VAL A 1 277 ? -8.982 -17.634 4.137 1.00 96.00 277 VAL A C 1
ATOM 2159 O O . VAL A 1 277 ? -9.661 -18.585 4.516 1.00 96.00 277 VAL A O 1
ATOM 2162 N N . LYS A 1 278 ? -8.742 -16.601 4.952 1.00 98.00 278 LYS A N 1
ATOM 2163 C CA . LYS A 1 278 ? -9.332 -16.419 6.285 1.00 98.00 278 LYS A CA 1
ATOM 2164 C C . LYS A 1 278 ? -10.551 -15.503 6.192 1.00 98.00 278 LYS A C 1
ATOM 2166 O O . LYS A 1 278 ? -10.515 -14.344 6.606 1.00 98.00 278 LYS A O 1
ATOM 2171 N N . THR A 1 279 ? -11.615 -16.003 5.564 1.00 98.19 279 THR A N 1
ATOM 2172 C CA . THR A 1 279 ? -12.794 -15.210 5.172 1.00 98.19 279 THR A CA 1
ATOM 2173 C C . THR A 1 279 ? -13.449 -14.489 6.352 1.00 98.19 279 THR A C 1
ATOM 2175 O O . THR A 1 279 ? -13.689 -13.283 6.284 1.00 98.19 279 THR A O 1
ATOM 2178 N N . ALA A 1 280 ? -13.686 -15.191 7.464 1.00 98.25 280 ALA A N 1
ATOM 2179 C CA . ALA A 1 280 ? -14.360 -14.615 8.627 1.00 98.25 280 ALA A CA 1
ATOM 2180 C C . ALA A 1 280 ? -13.530 -13.501 9.290 1.00 98.25 280 ALA A C 1
ATOM 2182 O O . ALA A 1 280 ? -14.067 -12.459 9.673 1.00 98.25 280 ALA A O 1
ATOM 2183 N N . GLU A 1 281 ? -12.218 -13.700 9.417 1.00 98.69 281 GLU A N 1
ATOM 2184 C CA . GLU A 1 281 ? -11.287 -12.710 9.953 1.00 98.69 281 GLU A CA 1
ATOM 2185 C C . GLU A 1 281 ? -11.142 -11.507 9.021 1.00 98.69 281 GLU A C 1
ATOM 2187 O O . GLU A 1 281 ? -11.130 -10.370 9.496 1.00 98.69 281 GLU A O 1
ATOM 2192 N N . SER A 1 282 ? -11.106 -11.739 7.706 1.00 98.56 282 SER A N 1
ATOM 2193 C CA . SER A 1 282 ? -11.051 -10.673 6.706 1.00 98.56 282 SER A CA 1
ATOM 2194 C C . SER A 1 282 ? -12.271 -9.758 6.798 1.00 98.56 282 SER A C 1
ATOM 2196 O O . SER A 1 282 ? -12.121 -8.550 6.984 1.00 98.56 282 SER A O 1
ATOM 2198 N N . ILE A 1 283 ? -13.482 -10.324 6.796 1.00 98.69 283 ILE A N 1
ATOM 2199 C CA . ILE A 1 283 ? -14.728 -9.550 6.911 1.00 98.69 283 ILE A CA 1
ATOM 2200 C C . ILE A 1 283 ? -14.791 -8.807 8.246 1.00 98.69 283 ILE A C 1
ATOM 2202 O O . ILE A 1 283 ? -15.179 -7.638 8.283 1.00 98.69 283 ILE A O 1
ATOM 2206 N N . ARG A 1 284 ? -14.391 -9.454 9.348 1.00 98.62 284 ARG A N 1
ATOM 2207 C CA 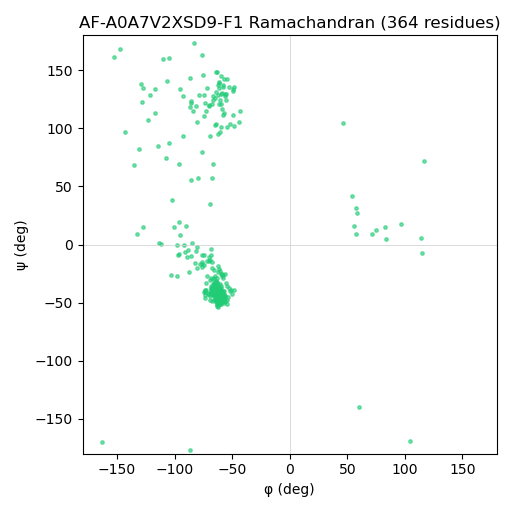. ARG A 1 284 ? -14.348 -8.810 10.667 1.00 98.62 284 ARG A CA 1
ATOM 2208 C C . ARG A 1 284 ? -13.406 -7.610 10.667 1.00 98.62 284 ARG A C 1
ATOM 2210 O O . ARG A 1 284 ? -13.805 -6.538 11.111 1.00 98.62 284 ARG A O 1
ATOM 2217 N N . SER A 1 285 ? -12.191 -7.775 10.149 1.00 98.62 285 SER A N 1
ATOM 2218 C CA . SER A 1 285 ? -11.212 -6.690 10.087 1.00 98.62 285 SER A CA 1
ATOM 2219 C C . SER A 1 285 ? -11.688 -5.567 9.162 1.00 98.62 285 SER A C 1
ATOM 2221 O O . SER A 1 285 ? -11.578 -4.398 9.517 1.00 98.62 285 SER A O 1
ATOM 2223 N N . LEU A 1 286 ? -12.320 -5.890 8.029 1.00 98.44 286 LEU A N 1
ATOM 2224 C CA . LEU A 1 286 ? -12.863 -4.884 7.116 1.00 98.44 286 LEU A CA 1
ATOM 2225 C C . LEU A 1 286 ? -14.000 -4.072 7.760 1.00 98.44 286 LEU A C 1
ATOM 2227 O O . LEU A 1 286 ? -14.058 -2.855 7.589 1.00 98.44 286 LEU A O 1
ATOM 2231 N N . ARG A 1 287 ? -14.866 -4.706 8.565 1.00 98.44 287 ARG A N 1
ATOM 2232 C CA . ARG A 1 287 ? -15.879 -3.997 9.371 1.00 98.44 287 ARG A CA 1
ATOM 2233 C C . ARG A 1 287 ? -15.237 -3.061 10.389 1.00 98.44 287 ARG A C 1
ATOM 2235 O O . ARG A 1 287 ? -15.632 -1.903 10.468 1.00 98.44 287 ARG A O 1
ATOM 2242 N N . GLN A 1 288 ? -14.197 -3.516 11.088 1.00 98.38 288 GLN A N 1
ATOM 2243 C CA . GLN A 1 288 ? -13.463 -2.665 12.028 1.00 98.38 288 GLN A CA 1
ATOM 2244 C C . GLN A 1 288 ? -12.810 -1.466 11.327 1.00 98.38 288 GLN A C 1
ATOM 2246 O O . GLN A 1 288 ? -12.856 -0.359 11.858 1.00 98.38 288 GLN A O 1
ATOM 2251 N N . ALA A 1 289 ? -12.271 -1.635 10.114 1.00 98.12 289 ALA A N 1
ATOM 2252 C CA . ALA A 1 289 ? -11.760 -0.513 9.325 1.00 98.12 289 ALA A CA 1
ATOM 2253 C C . ALA A 1 289 ? -12.845 0.556 9.102 1.00 98.12 289 ALA A C 1
ATOM 2255 O O . ALA A 1 289 ? -12.601 1.747 9.300 1.00 98.12 289 ALA A O 1
ATOM 2256 N N . VAL A 1 290 ? -14.064 0.128 8.756 1.00 97.19 290 VAL A N 1
ATOM 2257 C CA . VAL A 1 290 ? -15.228 1.007 8.555 1.00 97.19 290 VAL A CA 1
ATOM 2258 C C . VAL A 1 290 ? -15.698 1.670 9.853 1.00 97.19 290 VAL A C 1
ATOM 2260 O O . VAL A 1 290 ? -16.068 2.853 9.840 1.00 97.19 290 VAL A O 1
ATOM 2263 N N . ASP A 1 291 ? -15.653 0.949 10.973 1.00 96.25 291 ASP A N 1
ATOM 2264 C CA . ASP A 1 291 ? -15.968 1.485 12.301 1.00 96.25 291 ASP A CA 1
ATOM 2265 C C . ASP A 1 291 ? -14.980 2.590 12.706 1.00 96.25 291 ASP A C 1
ATOM 2267 O O . ASP A 1 291 ? -15.389 3.615 13.254 1.00 96.25 291 ASP A O 1
ATOM 2271 N N . TYR A 1 292 ? -13.698 2.440 12.353 1.00 95.69 292 TYR A N 1
ATOM 2272 C CA . TYR A 1 292 ? -12.665 3.466 12.546 1.00 95.69 292 TYR A CA 1
ATOM 2273 C C . TYR A 1 292 ? -12.660 4.576 11.481 1.00 95.69 292 TYR A C 1
ATOM 2275 O O . TYR A 1 292 ? -11.899 5.535 11.607 1.00 95.69 292 TYR A O 1
ATOM 2283 N N . GLY A 1 293 ? -13.536 4.504 10.473 1.00 93.75 293 GLY A N 1
ATOM 2284 C CA . GLY A 1 293 ? -13.785 5.599 9.529 1.00 93.75 293 GLY A CA 1
ATOM 2285 C C . GLY A 1 293 ? -13.369 5.351 8.081 1.00 93.75 293 GLY A C 1
ATOM 2286 O O . GLY A 1 293 ? -13.518 6.264 7.267 1.00 93.75 293 GLY A O 1
ATOM 2287 N N . TYR A 1 294 ? -12.918 4.145 7.728 1.00 94.44 294 TYR A N 1
ATOM 2288 C CA . TYR A 1 294 ? -12.624 3.801 6.339 1.00 94.44 294 TYR A CA 1
ATOM 2289 C C . TYR A 1 294 ? -13.917 3.763 5.509 1.00 94.44 294 TYR A C 1
ATOM 2291 O O . TYR A 1 294 ? -14.847 3.019 5.817 1.00 94.44 294 TYR A O 1
ATOM 2299 N N . ILE A 1 295 ? -14.006 4.579 4.455 1.00 92.50 295 ILE A N 1
ATOM 2300 C CA . ILE A 1 295 ? -15.241 4.743 3.661 1.00 92.50 295 ILE A CA 1
ATOM 2301 C C . ILE A 1 295 ? -15.022 4.674 2.148 1.00 92.50 295 ILE A C 1
ATOM 2303 O O . ILE A 1 295 ? -15.951 4.970 1.390 1.00 92.50 295 ILE A O 1
ATOM 2307 N N . ASP A 1 296 ? -13.826 4.296 1.687 1.00 91.62 296 ASP A N 1
ATOM 2308 C CA . ASP A 1 296 ? -13.561 4.180 0.253 1.00 91.62 296 ASP A CA 1
ATOM 2309 C C . ASP A 1 296 ? -14.180 2.905 -0.334 1.00 91.62 296 ASP A C 1
ATOM 2311 O O . ASP A 1 296 ? -13.538 1.882 -0.571 1.00 91.62 296 ASP A O 1
ATOM 2315 N N . LEU A 1 297 ? -15.484 2.989 -0.579 1.00 93.56 297 LEU A N 1
ATOM 2316 C CA . LEU A 1 297 ? -16.256 1.920 -1.188 1.00 93.56 297 LEU A CA 1
ATOM 2317 C C . LEU A 1 297 ? -15.805 1.610 -2.623 1.00 93.56 297 LEU A C 1
ATOM 2319 O O . LEU A 1 297 ? -15.927 0.469 -3.069 1.00 93.56 297 LEU A O 1
ATOM 2323 N N . ALA A 1 298 ? -15.320 2.613 -3.362 1.00 90.44 298 ALA A N 1
ATOM 2324 C CA . ALA A 1 298 ? -14.866 2.405 -4.732 1.00 90.44 298 ALA A CA 1
ATOM 2325 C C . ALA A 1 298 ? -13.614 1.523 -4.745 1.00 90.44 298 ALA A C 1
ATOM 2327 O O . ALA A 1 298 ? -13.529 0.603 -5.561 1.00 90.44 298 ALA A O 1
ATOM 2328 N N . TRP A 1 299 ? -12.697 1.759 -3.804 1.00 90.00 299 TRP A N 1
ATOM 2329 C CA . TRP A 1 299 ? -11.528 0.914 -3.612 1.00 90.00 299 TRP A CA 1
ATOM 2330 C C . TRP A 1 299 ? -11.900 -0.481 -3.100 1.00 90.00 299 TRP A C 1
ATOM 2332 O O . TRP A 1 299 ? -11.523 -1.452 -3.743 1.00 90.00 299 TRP A O 1
ATOM 2342 N N . ILE A 1 300 ? -12.743 -0.606 -2.064 1.00 93.62 300 ILE A N 1
ATOM 2343 C CA . ILE A 1 300 ? -13.206 -1.915 -1.538 1.00 93.62 300 ILE A CA 1
ATOM 2344 C C . ILE A 1 300 ? -13.752 -2.832 -2.642 1.00 93.62 300 ILE A C 1
ATOM 2346 O O . ILE A 1 300 ? -13.528 -4.040 -2.636 1.00 93.62 300 ILE A O 1
ATOM 2350 N N . ARG A 1 301 ? -14.488 -2.271 -3.606 1.00 92.19 301 ARG A N 1
ATOM 2351 C CA . ARG A 1 301 ? -15.066 -3.036 -4.721 1.00 92.19 301 ARG A CA 1
ATOM 2352 C C . ARG A 1 301 ? -14.046 -3.511 -5.741 1.00 92.19 301 ARG A C 1
ATOM 2354 O O . ARG A 1 301 ? -14.325 -4.471 -6.451 1.00 92.19 301 ARG A O 1
ATOM 2361 N N . ARG A 1 302 ? -12.933 -2.795 -5.864 1.00 89.50 302 ARG A N 1
ATOM 2362 C CA . ARG A 1 302 ? -11.929 -2.997 -6.906 1.00 89.50 302 ARG A CA 1
ATOM 2363 C C . ARG A 1 302 ? -10.694 -3.727 -6.399 1.00 89.50 302 ARG A C 1
ATOM 2365 O O . ARG A 1 302 ? -10.018 -4.363 -7.203 1.00 89.50 302 ARG A O 1
ATOM 2372 N N . ASP A 1 303 ? -10.401 -3.618 -5.109 1.00 90.56 303 ASP A N 1
ATOM 2373 C CA . ASP A 1 303 ? -9.253 -4.257 -4.491 1.00 90.56 303 ASP A CA 1
ATOM 2374 C C . ASP A 1 303 ? -9.333 -5.769 -4.699 1.00 90.56 303 ASP A C 1
ATOM 2376 O O . ASP A 1 303 ? -10.286 -6.434 -4.278 1.00 90.56 303 ASP A O 1
ATOM 2380 N N . ARG A 1 304 ? -8.345 -6.294 -5.421 1.00 90.31 304 ARG A N 1
ATOM 2381 C CA . ARG A 1 304 ? -8.313 -7.698 -5.820 1.00 90.31 304 ARG A CA 1
ATOM 2382 C C . ARG A 1 304 ? -7.785 -8.600 -4.719 1.00 90.31 304 ARG A C 1
ATOM 2384 O O . ARG A 1 304 ? -8.075 -9.791 -4.749 1.00 90.31 304 ARG A O 1
ATOM 2391 N N . ASP A 1 305 ? -7.131 -8.048 -3.699 1.00 91.62 305 ASP A N 1
ATOM 2392 C CA . ASP A 1 305 ? -6.814 -8.820 -2.497 1.00 91.62 305 ASP A CA 1
ATOM 2393 C C . ASP A 1 305 ? -8.090 -9.289 -1.781 1.00 91.62 305 ASP A C 1
ATOM 2395 O O . ASP A 1 305 ? -8.066 -10.299 -1.084 1.00 91.62 305 ASP A O 1
ATOM 2399 N N . LEU A 1 306 ? -9.216 -8.596 -1.995 1.00 95.38 306 LEU A N 1
ATOM 2400 C CA . LEU A 1 306 ? -10.533 -8.945 -1.460 1.00 95.38 306 LEU A CA 1
ATOM 2401 C C . LEU A 1 306 ? -11.363 -9.833 -2.406 1.00 95.38 306 LEU A C 1
ATOM 2403 O O . LEU A 1 306 ? -12.472 -10.222 -2.037 1.00 95.38 306 LEU A O 1
ATOM 2407 N N . ASP A 1 307 ? -10.853 -10.194 -3.595 1.00 94.75 307 ASP A N 1
ATOM 2408 C CA . ASP A 1 307 ? -11.539 -11.109 -4.527 1.00 94.75 307 ASP A CA 1
ATOM 2409 C C . ASP A 1 307 ? -12.000 -12.415 -3.826 1.00 94.75 307 ASP A C 1
ATOM 2411 O O . ASP A 1 307 ? -13.163 -12.785 -4.012 1.00 94.75 307 ASP A O 1
ATOM 2415 N N . PRO A 1 308 ? -11.197 -13.070 -2.951 1.00 96.50 308 PRO A N 1
ATOM 2416 C CA . PRO A 1 308 ? -11.595 -14.314 -2.279 1.00 96.50 308 PRO A CA 1
ATOM 2417 C C . PRO A 1 308 ? -12.822 -14.214 -1.362 1.00 96.50 308 PRO A C 1
ATOM 2419 O O . PRO A 1 308 ? -13.398 -15.242 -1.014 1.00 96.50 308 PRO A O 1
ATOM 2422 N N . ILE A 1 309 ? -13.209 -13.007 -0.936 1.00 97.56 309 ILE A N 1
ATOM 2423 C CA . ILE A 1 309 ? -14.343 -12.793 -0.022 1.00 97.56 309 ILE A CA 1
ATOM 2424 C C . ILE A 1 309 ? -15.527 -12.090 -0.692 1.00 97.56 309 ILE A C 1
ATOM 2426 O O . ILE A 1 309 ? -16.530 -11.824 -0.035 1.00 97.56 309 ILE A O 1
ATOM 2430 N N . ARG A 1 310 ? -15.426 -11.756 -1.985 1.00 96.19 310 ARG A N 1
ATOM 2431 C CA . ARG A 1 310 ? -16.387 -10.874 -2.665 1.00 96.19 310 ARG A CA 1
ATOM 2432 C C . ARG A 1 310 ? -17.793 -11.473 -2.769 1.00 96.19 310 ARG A C 1
ATOM 2434 O O . ARG A 1 310 ? -18.770 -10.727 -2.792 1.00 96.19 310 ARG A O 1
ATOM 2441 N N . GLU A 1 311 ? -17.888 -12.797 -2.817 1.00 96.88 311 GLU A N 1
ATOM 2442 C CA . GLU A 1 311 ? -19.154 -13.540 -2.872 1.00 96.88 311 GLU A CA 1
ATOM 2443 C C . GLU A 1 311 ? -19.722 -13.868 -1.480 1.00 96.88 311 GLU A C 1
ATOM 2445 O O . GLU A 1 311 ? -20.833 -14.385 -1.374 1.00 96.88 311 GLU A O 1
ATOM 2450 N N . ASP A 1 312 ? -18.994 -13.558 -0.401 1.00 98.31 312 ASP A N 1
ATOM 2451 C CA . ASP A 1 312 ? -19.453 -13.846 0.954 1.00 98.31 312 ASP A CA 1
ATOM 2452 C C . ASP A 1 312 ? -20.614 -12.909 1.363 1.00 98.31 312 ASP A C 1
ATOM 2454 O O . ASP A 1 312 ? -20.524 -11.685 1.177 1.00 98.31 312 ASP A O 1
ATOM 2458 N N . PRO A 1 313 ? -21.698 -13.430 1.975 1.00 98.25 313 PRO A N 1
ATOM 2459 C CA . PRO A 1 313 ? -22.818 -12.609 2.435 1.00 98.25 313 PRO A CA 1
ATOM 2460 C C . PRO A 1 313 ? -22.406 -11.470 3.377 1.00 98.25 313 PRO A C 1
ATOM 2462 O O . PRO A 1 313 ? -22.960 -10.371 3.308 1.00 98.25 313 PRO A O 1
ATOM 2465 N N . GLY A 1 314 ? -21.407 -11.698 4.233 1.00 98.00 314 GLY A N 1
ATOM 2466 C CA . GLY A 1 314 ? -20.888 -10.704 5.162 1.00 98.00 314 GLY A CA 1
ATOM 2467 C C . GLY A 1 314 ? -20.157 -9.553 4.468 1.00 98.00 314 GLY A C 1
ATOM 2468 O O . GLY A 1 314 ? -20.182 -8.433 4.989 1.00 98.00 314 GLY A O 1
ATOM 2469 N N . PHE A 1 315 ? -19.554 -9.792 3.299 1.00 98.31 315 PHE A N 1
ATOM 2470 C CA . PHE A 1 315 ? -18.985 -8.742 2.451 1.00 98.31 315 PHE A CA 1
ATOM 2471 C C . PHE A 1 315 ? -20.089 -7.945 1.745 1.00 98.31 315 PHE A C 1
ATOM 2473 O O . PHE A 1 315 ? -20.086 -6.712 1.785 1.00 98.31 315 PHE A O 1
ATOM 2480 N N . ALA A 1 316 ? -21.077 -8.633 1.162 1.00 98.06 316 ALA A N 1
ATOM 2481 C CA . ALA A 1 316 ? -22.212 -7.997 0.490 1.00 98.06 316 ALA A CA 1
ATOM 2482 C C . ALA A 1 316 ? -23.018 -7.078 1.432 1.00 98.06 316 ALA A C 1
ATOM 2484 O O . ALA A 1 316 ? -23.394 -5.958 1.061 1.00 98.06 316 ALA A O 1
ATOM 2485 N N . GLU A 1 317 ? -23.233 -7.510 2.676 1.00 98.19 317 GLU A N 1
ATOM 2486 C CA . GLU A 1 317 ? -23.883 -6.705 3.713 1.00 98.19 317 GLU A CA 1
ATOM 2487 C C . GLU A 1 317 ? -23.076 -5.435 4.032 1.00 98.19 317 GLU A C 1
ATOM 2489 O O . GLU A 1 317 ? -23.638 -4.338 4.078 1.00 98.19 317 GLU A O 1
ATOM 2494 N N . LEU A 1 318 ? -21.752 -5.552 4.192 1.00 97.88 318 LEU A N 1
ATOM 2495 C CA . LEU A 1 318 ? -20.882 -4.407 4.472 1.00 97.88 318 LEU A CA 1
ATOM 2496 C C . LEU A 1 318 ? -20.879 -3.388 3.323 1.00 97.88 318 LEU A C 1
ATOM 2498 O O . LEU A 1 318 ? -20.949 -2.180 3.560 1.00 97.88 318 LEU A O 1
ATOM 2502 N N . VAL A 1 319 ? -20.842 -3.864 2.077 1.00 97.75 319 VAL A N 1
ATOM 2503 C CA . VAL A 1 319 ? -20.957 -3.017 0.881 1.00 97.75 319 VAL A CA 1
ATOM 2504 C C . VAL A 1 319 ? -22.282 -2.253 0.887 1.00 97.75 319 VAL A C 1
ATOM 2506 O O . VAL A 1 319 ? -22.282 -1.032 0.732 1.00 97.75 319 VAL A O 1
ATOM 2509 N N . THR A 1 320 ? -23.396 -2.941 1.141 1.00 97.94 320 THR A N 1
ATOM 2510 C CA . THR A 1 320 ? -24.737 -2.332 1.205 1.00 97.94 320 THR A CA 1
ATOM 2511 C C . THR A 1 320 ? -24.834 -1.281 2.317 1.00 97.94 320 THR A C 1
ATOM 2513 O O . THR A 1 320 ? -25.412 -0.198 2.139 1.00 97.94 320 THR A O 1
ATOM 2516 N N . PHE A 1 321 ? -24.233 -1.569 3.475 1.00 96.75 321 PHE A N 1
ATOM 2517 C CA . PHE A 1 321 ? -24.127 -0.627 4.584 1.00 96.75 321 PHE A CA 1
ATOM 2518 C C . PHE A 1 321 ? -23.365 0.642 4.172 1.00 96.75 321 PHE A C 1
ATOM 2520 O O . PHE A 1 321 ? -23.863 1.755 4.373 1.00 96.75 321 PHE A O 1
ATOM 2527 N N . LEU A 1 322 ? -22.194 0.495 3.546 1.00 96.31 322 LEU A N 1
ATOM 2528 C CA . LEU A 1 322 ? -21.380 1.619 3.082 1.00 96.31 322 LEU A CA 1
ATOM 2529 C C . LEU A 1 322 ? -22.083 2.450 2.006 1.00 96.31 322 LEU A C 1
ATOM 2531 O O . LEU A 1 322 ? -22.044 3.677 2.073 1.00 96.31 322 LEU A O 1
ATOM 2535 N N . GLU A 1 323 ? -22.773 1.823 1.053 1.00 96.62 323 GLU A N 1
ATOM 2536 C CA . GLU A 1 323 ? -23.578 2.538 0.055 1.00 96.62 323 GLU A CA 1
ATOM 2537 C C . GLU A 1 323 ? -24.630 3.427 0.709 1.00 96.62 323 GLU A C 1
ATOM 2539 O O . GLU A 1 323 ? -24.794 4.596 0.354 1.00 96.62 323 GLU A O 1
ATOM 2544 N N . THR A 1 324 ? -25.344 2.881 1.690 1.00 96.94 324 THR A N 1
ATOM 2545 C CA . THR A 1 324 ? -26.374 3.615 2.426 1.00 96.94 324 THR A CA 1
ATOM 2546 C C . THR A 1 324 ? -25.762 4.756 3.228 1.00 96.94 324 THR A C 1
ATOM 2548 O O . THR A 1 324 ? -26.229 5.892 3.133 1.00 96.94 324 THR A O 1
ATOM 2551 N N . ARG A 1 325 ? -24.658 4.500 3.939 1.00 94.69 325 ARG A N 1
ATOM 2552 C CA . ARG A 1 325 ? -23.917 5.527 4.679 1.00 94.69 325 ARG A CA 1
ATOM 2553 C C . ARG A 1 325 ? -23.440 6.657 3.761 1.00 94.69 325 ARG A C 1
ATOM 2555 O O . ARG A 1 325 ? -23.652 7.825 4.079 1.00 94.69 325 ARG A O 1
ATOM 2562 N N . LEU A 1 326 ? -22.847 6.337 2.611 1.00 93.44 326 LEU A N 1
ATOM 2563 C CA . LEU A 1 326 ? -22.346 7.322 1.648 1.00 93.44 326 LEU A CA 1
ATOM 2564 C C . LEU A 1 326 ? -23.472 8.129 0.992 1.00 93.44 326 LEU A C 1
ATOM 2566 O O . LEU A 1 326 ? -23.317 9.338 0.812 1.00 93.44 326 LEU A O 1
ATOM 2570 N N . ARG A 1 327 ? -24.613 7.504 0.670 1.00 95.56 327 ARG A N 1
ATOM 2571 C CA . ARG A 1 327 ? -25.811 8.225 0.200 1.00 95.56 327 ARG A CA 1
ATOM 2572 C C . ARG A 1 327 ? -26.285 9.238 1.240 1.00 95.56 327 ARG A C 1
ATOM 2574 O O . ARG A 1 327 ? -26.407 10.416 0.915 1.00 95.56 327 ARG A O 1
ATOM 2581 N N . ASN A 1 328 ? -26.425 8.812 2.494 1.00 94.81 328 ASN A N 1
ATOM 2582 C CA . ASN A 1 328 ? -26.850 9.686 3.588 1.00 94.81 328 ASN A CA 1
ATOM 2583 C C . ASN A 1 328 ? -25.889 10.870 3.787 1.00 94.81 328 ASN A C 1
ATOM 2585 O O . ASN A 1 328 ? -26.335 12.003 3.960 1.00 94.81 328 ASN A O 1
ATOM 2589 N N . LEU A 1 329 ? -24.574 10.634 3.711 1.00 91.44 329 LEU A N 1
ATOM 2590 C CA . LEU A 1 329 ? -23.565 11.696 3.802 1.00 91.44 329 LEU A CA 1
ATOM 2591 C C . LEU A 1 329 ? -23.664 12.700 2.643 1.00 91.44 329 LEU A C 1
ATOM 2593 O O . LEU A 1 329 ? -23.537 13.905 2.865 1.00 91.44 329 LEU A O 1
ATOM 2597 N N . ARG A 1 330 ? -23.912 12.228 1.415 1.00 92.06 330 ARG A N 1
ATOM 2598 C CA . ARG A 1 330 ? -24.106 13.096 0.240 1.00 92.06 330 ARG A CA 1
ATOM 2599 C C . ARG A 1 330 ? -25.371 13.941 0.366 1.00 92.06 330 ARG A C 1
ATOM 2601 O O . ARG A 1 330 ? -25.321 15.142 0.110 1.00 92.06 330 ARG A O 1
ATOM 2608 N N . ASP A 1 331 ? -26.476 13.341 0.799 1.00 94.56 331 ASP A N 1
ATOM 2609 C CA . ASP A 1 331 ? -27.732 14.061 1.011 1.00 94.56 331 ASP A CA 1
ATOM 2610 C C . ASP A 1 331 ? -27.612 15.101 2.130 1.00 94.56 331 ASP A C 1
ATOM 2612 O O . ASP A 1 331 ? -28.085 16.227 1.972 1.00 94.56 331 ASP A O 1
ATOM 2616 N N . ALA A 1 332 ? -26.926 14.770 3.228 1.00 92.69 332 ALA A N 1
ATOM 2617 C CA . ALA A 1 332 ? -26.638 15.718 4.301 1.00 92.69 332 ALA A CA 1
ATOM 2618 C C . ALA A 1 332 ? -25.799 16.908 3.802 1.00 92.69 332 ALA A C 1
ATOM 2620 O O . ALA A 1 332 ? -26.160 18.059 4.046 1.00 92.69 332 ALA A O 1
ATOM 2621 N N . ALA A 1 333 ? -24.735 16.648 3.034 1.00 90.00 333 ALA A N 1
ATOM 2622 C CA . ALA A 1 333 ? -23.896 17.698 2.459 1.00 90.00 333 ALA A CA 1
ATOM 2623 C C . ALA A 1 333 ? -24.660 18.591 1.465 1.00 90.00 333 ALA A C 1
ATOM 2625 O O . ALA A 1 333 ? -24.412 19.797 1.404 1.00 90.00 333 ALA A O 1
ATOM 2626 N N . ARG A 1 334 ? -25.600 18.023 0.694 1.00 92.44 334 ARG A N 1
ATOM 2627 C CA . ARG A 1 334 ? -26.478 18.794 -0.197 1.00 92.44 334 ARG A CA 1
ATOM 2628 C C . ARG A 1 334 ? -27.386 19.729 0.603 1.00 92.44 334 ARG A C 1
ATOM 2630 O O . ARG A 1 334 ? -27.395 20.925 0.328 1.00 92.44 334 ARG A O 1
ATOM 2637 N N . ARG A 1 335 ? -28.068 19.212 1.632 1.00 92.88 335 ARG A N 1
ATOM 2638 C CA . ARG A 1 335 ? -28.947 20.005 2.513 1.00 92.88 335 ARG A CA 1
ATOM 2639 C C . ARG A 1 335 ? -28.197 21.153 3.189 1.00 92.88 335 ARG A C 1
ATOM 2641 O O . ARG A 1 335 ? -28.701 22.269 3.231 1.00 92.88 335 ARG A O 1
ATOM 2648 N N . GLU A 1 336 ? -26.979 20.904 3.668 1.00 90.75 336 GLU A N 1
ATOM 2649 C CA . GLU A 1 336 ? -26.143 21.938 4.290 1.00 90.75 336 GLU A CA 1
ATOM 2650 C C . GLU A 1 336 ? -25.779 23.061 3.298 1.00 90.75 336 GLU A C 1
ATOM 2652 O O . GLU A 1 336 ? -25.809 24.241 3.650 1.00 90.75 336 GLU A O 1
ATOM 2657 N N . ARG A 1 337 ? -25.466 22.720 2.038 1.00 88.94 337 ARG A N 1
ATOM 2658 C CA . ARG A 1 337 ? -25.198 23.711 0.978 1.00 88.94 337 ARG A CA 1
ATOM 2659 C C . ARG A 1 337 ? -26.442 24.520 0.617 1.00 88.94 337 ARG A C 1
ATOM 2661 O O . ARG A 1 337 ? -26.348 25.737 0.475 1.00 88.94 337 ARG A O 1
ATOM 2668 N N . GLU A 1 338 ? -27.592 23.863 0.490 1.00 89.88 338 GLU A N 1
ATOM 2669 C CA . GLU A 1 338 ? -28.883 24.515 0.233 1.00 89.88 338 GLU A CA 1
ATOM 2670 C C . GLU A 1 338 ? -29.260 25.470 1.374 1.00 89.88 338 GLU A C 1
ATOM 2672 O O . GLU A 1 338 ? -29.715 26.583 1.131 1.00 89.88 338 GLU A O 1
ATOM 2677 N N . GLU A 1 339 ? -29.019 25.092 2.631 1.00 87.12 339 GLU A N 1
ATOM 2678 C CA . GLU A 1 339 ? -29.285 25.967 3.772 1.00 87.12 339 GLU A CA 1
ATOM 2679 C C . GLU A 1 339 ? -28.362 27.193 3.805 1.00 87.12 339 GLU A C 1
ATOM 2681 O O . GLU A 1 339 ? -28.834 28.304 4.054 1.00 87.12 339 GLU A O 1
ATOM 2686 N N . LYS A 1 340 ? -27.070 27.017 3.499 1.00 82.62 340 LYS A N 1
ATOM 2687 C CA . LYS A 1 340 ? -26.094 28.119 3.418 1.00 82.62 340 LYS A CA 1
ATOM 2688 C C . LYS A 1 340 ? -26.353 29.083 2.256 1.00 82.62 340 LYS A C 1
ATOM 2690 O O . LYS A 1 340 ? -25.872 30.211 2.295 1.00 82.62 340 LYS A O 1
ATOM 2695 N N . THR A 1 341 ? -27.094 28.658 1.233 1.00 81.50 341 THR A N 1
ATOM 2696 C CA . THR A 1 341 ? -27.413 29.467 0.042 1.00 81.50 341 THR A CA 1
ATOM 2697 C C . THR A 1 341 ? -28.793 30.134 0.104 1.00 81.50 341 THR A C 1
ATOM 2699 O O . THR A 1 341 ? -29.138 30.893 -0.800 1.00 81.50 341 THR A O 1
ATOM 2702 N N . LYS A 1 342 ? -29.573 29.932 1.181 1.00 76.44 342 LYS A N 1
ATOM 2703 C CA . LYS A 1 342 ? -30.849 30.639 1.389 1.00 76.44 342 LYS A CA 1
ATOM 2704 C C . LYS A 1 342 ? -30.623 32.147 1.629 1.00 76.44 342 LYS A C 1
ATOM 2706 O O . LYS A 1 342 ? -29.872 32.505 2.542 1.00 76.44 342 LYS A O 1
ATOM 2711 N N . PRO A 1 343 ? -31.302 33.046 0.885 1.00 55.88 343 PRO A N 1
ATOM 2712 C CA . PRO A 1 343 ? -31.231 34.489 1.118 1.00 55.88 343 PRO A CA 1
ATOM 2713 C C . PRO A 1 343 ? -31.717 34.843 2.533 1.00 55.88 343 PRO A C 1
ATOM 2715 O O . PRO A 1 343 ? -32.795 34.413 2.936 1.00 55.88 343 PRO A O 1
ATOM 2718 N N . GLY A 1 344 ? -30.927 35.620 3.284 1.00 61.12 344 GLY A N 1
ATOM 2719 C CA . GLY A 1 344 ? -31.315 36.165 4.598 1.00 61.12 344 GLY A CA 1
ATOM 2720 C C . GLY A 1 344 ? -30.529 35.671 5.822 1.00 61.12 344 GLY A C 1
ATOM 2721 O O . GLY A 1 344 ? -30.710 36.236 6.895 1.00 61.12 344 GLY A O 1
ATOM 2722 N N . LYS A 1 345 ? -29.628 34.679 5.700 1.00 54.94 345 LYS A N 1
ATOM 2723 C CA . LYS A 1 345 ? -28.754 34.238 6.819 1.00 54.94 345 LYS A CA 1
ATOM 2724 C C . LYS A 1 345 ? -27.343 34.858 6.837 1.00 54.94 345 LYS A C 1
ATOM 2726 O O . LYS A 1 345 ? -26.655 34.725 7.840 1.00 54.94 345 LYS A O 1
ATOM 2731 N N . ASN A 1 346 ? -26.950 35.596 5.793 1.00 49.12 346 ASN A N 1
ATOM 2732 C CA . ASN A 1 346 ? -25.713 36.399 5.742 1.00 49.12 346 ASN A CA 1
ATOM 2733 C C . ASN A 1 346 ? -25.986 37.902 5.958 1.00 49.12 346 ASN A C 1
ATOM 2735 O O . ASN A 1 346 ? -25.387 38.747 5.294 1.00 49.12 346 ASN A O 1
ATOM 2739 N N . ALA A 1 347 ? -26.914 38.267 6.846 1.00 49.34 347 ALA A N 1
ATOM 2740 C CA . ALA A 1 347 ? -26.955 39.642 7.331 1.00 49.34 347 ALA A CA 1
ATOM 2741 C C . ALA A 1 347 ? -25.785 39.813 8.309 1.00 49.34 347 ALA A C 1
ATOM 2743 O O . ALA A 1 347 ? -25.791 39.215 9.385 1.00 49.34 347 ALA A O 1
ATOM 2744 N N . ASN A 1 348 ? -24.769 40.592 7.92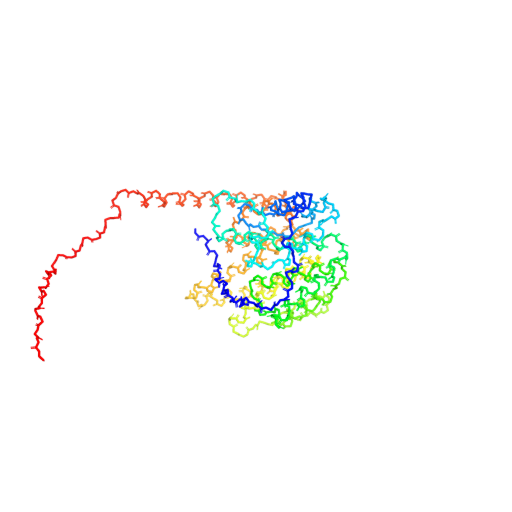5 1.00 51.94 348 ASN A N 1
ATOM 2745 C CA . ASN A 1 348 ? -23.790 41.098 8.888 1.00 51.94 348 ASN A CA 1
ATOM 2746 C C . ASN A 1 348 ? -24.563 41.705 10.072 1.00 51.94 348 ASN A C 1
ATOM 2748 O O . ASN A 1 348 ? -25.519 42.449 9.822 1.00 51.94 348 ASN A O 1
ATOM 2752 N N . PRO A 1 349 ? -24.195 41.419 11.335 1.00 53.28 349 PRO A N 1
ATOM 2753 C CA . PRO A 1 349 ? -24.797 42.124 12.455 1.00 53.28 349 PRO A CA 1
ATOM 2754 C C . PRO A 1 349 ? -24.580 43.622 12.234 1.00 53.28 349 PRO A C 1
ATOM 2756 O O . PRO A 1 349 ? -23.463 44.057 11.941 1.00 53.28 349 PRO A O 1
ATOM 2759 N N . ALA A 1 350 ? -25.666 44.395 12.301 1.00 49.81 350 ALA A N 1
ATOM 2760 C CA . ALA A 1 350 ? -25.589 45.844 12.207 1.00 49.81 350 ALA A CA 1
ATOM 2761 C C . ALA A 1 350 ? -24.564 46.347 13.241 1.00 49.81 350 ALA A C 1
ATOM 2763 O O . ALA A 1 350 ? -24.569 45.854 14.376 1.00 49.81 350 ALA A O 1
ATOM 2764 N N . PRO A 1 351 ? -23.670 47.281 12.874 1.00 47.47 351 PRO A N 1
ATOM 2765 C CA . PRO A 1 351 ? -22.731 47.840 13.831 1.00 47.47 351 PRO A CA 1
ATOM 2766 C C . PRO A 1 351 ? -23.506 48.454 15.008 1.00 47.47 351 PRO A C 1
ATOM 2768 O O . PRO A 1 351 ? -24.587 49.017 14.798 1.00 47.47 351 PRO A O 1
ATOM 2771 N N . PRO A 1 352 ? -22.994 48.333 16.246 1.00 43.81 352 PRO A N 1
ATOM 2772 C CA . PRO A 1 352 ? -23.666 48.882 17.413 1.00 43.81 352 PRO A CA 1
ATOM 2773 C C . PRO A 1 352 ? -23.862 50.398 17.242 1.00 43.81 352 PRO A C 1
ATOM 2775 O O . PRO A 1 352 ? -22.948 51.085 16.775 1.00 43.81 352 PRO A O 1
ATOM 2778 N N . PRO A 1 353 ? -25.039 50.943 17.593 1.00 40.56 353 PRO A N 1
ATOM 2779 C CA . PRO A 1 353 ? -25.289 52.366 17.464 1.00 40.56 353 PRO A CA 1
ATOM 2780 C C . PRO A 1 353 ? -24.457 53.122 18.503 1.00 40.56 353 PRO A C 1
ATOM 2782 O O . PRO A 1 353 ? -24.642 52.940 19.704 1.00 40.56 353 PRO A O 1
ATOM 2785 N N . GLY A 1 354 ? -23.563 53.989 18.027 1.00 50.97 354 GLY A N 1
ATOM 2786 C CA . GLY A 1 354 ? -22.896 54.989 18.858 1.00 50.97 354 GLY A CA 1
ATOM 2787 C C . GLY A 1 354 ? -21.387 54.825 18.978 1.00 50.97 354 GLY A C 1
ATOM 2788 O O . GLY A 1 354 ? -20.890 54.525 20.052 1.00 50.97 354 GLY A O 1
ATOM 2789 N N . LEU A 1 355 ? -20.661 55.124 17.902 1.00 39.72 355 LEU A N 1
ATOM 2790 C CA . LEU A 1 355 ? -19.317 55.702 17.967 1.00 39.72 355 LEU A CA 1
ATOM 2791 C C . LEU A 1 355 ? -19.222 56.695 16.805 1.00 39.72 355 LEU A C 1
ATOM 2793 O O . LEU A 1 355 ? -19.032 56.314 15.652 1.00 39.72 355 LEU A O 1
ATOM 2797 N N . ALA A 1 356 ? -19.463 57.970 17.109 1.00 40.31 356 ALA A N 1
ATOM 2798 C CA . ALA A 1 356 ? -19.215 59.056 16.172 1.00 40.31 356 ALA A CA 1
ATOM 2799 C C . ALA A 1 356 ? -17.713 59.084 15.821 1.00 40.31 356 ALA A C 1
ATOM 2801 O O . ALA A 1 356 ? -16.887 58.887 16.718 1.00 40.31 356 ALA A O 1
ATOM 2802 N N . PRO A 1 357 ? -17.332 59.306 14.553 1.00 40.66 357 PRO A N 1
ATOM 2803 C CA . PRO A 1 357 ? -15.929 59.442 14.191 1.00 40.66 357 PRO A CA 1
ATOM 2804 C C . PRO A 1 357 ? -15.357 60.718 14.818 1.00 40.66 357 PRO A C 1
ATOM 2806 O O . PRO A 1 357 ? -15.888 61.809 14.620 1.00 40.66 357 PRO A O 1
ATOM 2809 N N . ALA A 1 358 ? -14.281 60.562 15.591 1.00 42.84 358 ALA A N 1
ATOM 2810 C CA . ALA A 1 358 ? -13.495 61.673 16.109 1.00 42.84 358 ALA A CA 1
ATOM 2811 C C . ALA A 1 358 ? -12.845 62.432 14.941 1.00 42.84 358 ALA A C 1
ATOM 2813 O O . ALA A 1 358 ? -12.252 61.820 14.049 1.00 42.84 358 ALA A O 1
ATOM 2814 N N . GLU A 1 359 ? -12.973 63.758 14.947 1.00 39.38 359 GLU A N 1
ATOM 2815 C CA . GLU A 1 359 ? -12.334 64.637 13.970 1.00 39.38 359 GLU A CA 1
ATOM 2816 C C . GLU A 1 359 ? -10.797 64.520 14.035 1.00 39.38 359 GLU A C 1
ATOM 2818 O O . GLU A 1 359 ? -10.228 64.429 15.128 1.00 39.38 359 GLU A O 1
ATOM 2823 N N . PRO A 1 360 ? -10.095 64.528 12.889 1.00 44.34 360 PRO A N 1
ATOM 2824 C CA . PRO A 1 360 ? -8.641 64.491 12.866 1.00 44.34 360 PRO A CA 1
ATOM 2825 C C . PRO A 1 360 ? -8.058 65.840 13.307 1.00 44.34 360 PRO A C 1
ATOM 2827 O O . PRO A 1 360 ? -8.209 66.857 12.631 1.00 44.34 360 PRO A O 1
ATOM 2830 N N . GLY A 1 361 ? -7.365 65.824 14.448 1.00 41.38 361 GLY A N 1
ATOM 2831 C CA . GLY A 1 361 ? -6.606 66.957 14.969 1.00 41.38 361 GLY A CA 1
ATOM 2832 C C . GLY A 1 361 ? -5.466 67.377 14.038 1.00 41.38 361 GLY A C 1
ATOM 2833 O O . GLY A 1 361 ? -4.738 66.554 13.483 1.00 41.38 361 GLY A O 1
ATOM 2834 N N . THR A 1 362 ? -5.330 68.689 13.884 1.00 41.03 362 THR A N 1
ATOM 2835 C CA . THR A 1 362 ? -4.263 69.397 13.173 1.00 41.03 362 THR A CA 1
ATOM 2836 C C . THR A 1 362 ? -2.867 69.113 13.749 1.00 41.03 362 THR A C 1
ATOM 2838 O O . THR A 1 362 ? -2.730 69.009 14.968 1.00 41.03 362 THR A O 1
ATOM 2841 N N . PRO A 1 363 ? -1.813 69.052 12.913 1.00 47.16 363 PRO A N 1
ATOM 2842 C CA . PRO A 1 363 ? -0.442 68.866 13.376 1.00 47.16 363 PRO A CA 1
ATOM 2843 C C . PRO A 1 363 ? 0.164 70.197 13.848 1.00 47.16 363 PRO A C 1
ATOM 2845 O O . PRO A 1 363 ? 0.311 71.129 13.057 1.00 47.16 363 PRO A O 1
ATOM 2848 N N . GLU A 1 364 ? 0.556 70.284 15.121 1.00 44.81 364 GLU A N 1
ATOM 2849 C CA . GLU A 1 364 ? 1.420 71.365 15.603 1.00 44.81 364 GLU A CA 1
ATOM 2850 C C . GLU A 1 364 ? 2.896 71.025 15.375 1.00 44.81 364 GLU A C 1
ATOM 2852 O O . GLU A 1 364 ? 3.431 70.022 15.845 1.00 44.81 364 GLU A O 1
ATOM 2857 N N . THR A 1 365 ? 3.552 71.910 14.635 1.00 46.91 365 THR A N 1
ATOM 2858 C CA . THR A 1 365 ? 5.001 72.068 14.533 1.00 46.91 365 THR A CA 1
ATOM 2859 C C . THR A 1 365 ? 5.571 72.717 15.797 1.00 46.91 365 THR A C 1
ATOM 2861 O O . THR A 1 365 ? 5.240 73.876 16.059 1.00 46.91 365 THR A O 1
ATOM 2864 N N . ARG A 1 366 ? 6.504 72.050 16.485 1.00 43.34 366 ARG A N 1
ATOM 2865 C CA . ARG A 1 366 ? 7.872 72.541 16.763 1.00 43.34 366 ARG A CA 1
ATOM 2866 C C . ARG A 1 366 ? 8.701 71.533 17.545 1.00 43.34 366 ARG A C 1
ATOM 2868 O O . ARG A 1 366 ? 8.171 70.967 18.521 1.00 43.34 366 ARG A O 1
#

Mean predicted aligned error: 10.05 Å

Se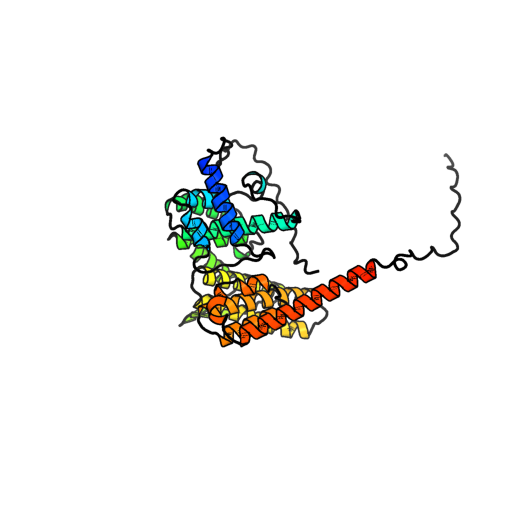quence (366 aa):
MSRFALALLLILPVRAARTGEADPLGTEAEDPATFELRRAVEAALNRCIGPGQSWGHYEGQFRDVLALGPGVPRLLLRLFTTPHAIYAFAHDFADTPGEDAVEREHRILILQRLAGDALGETRDRSVIPDLAAFLDRLEKAMPNPADAGGVQQDLHATAAIALLKLGEPLHFERLVRTLRREAAVTIGDGGAVKVVPAPDRERRFRQMALLERLAMLHARDDNVGMAERVYQQVLDLGAAELQRLRRTPEAHGDWMRLFGVLQGTHYNLACVYARRVKTAESIRSLRQAVDYGYIDLAWIRRDRDLDPIREDPGFAELVTFLETRLRNLRDAARREREEKTKPGKNANPAPPPGLAPAEPGTPETR

Radius of gyration: 25.26 Å; Cα contacts (8 Å, |Δi|>4): 337; chains: 1; bounding box: 59×93×62 Å

Secondary structure (DSSP, 8-state):
------------------S----TT--S---HHHHHHHHHHHHHHHTTS-TTS-----TTTTHHHHTT-TTHHHHHHHHHHS-HHHHHHH---PPPTT--HHHHHHHHHHHHHHHHHHHHHT--GGGHHHHHHHHHHHHHH-S-TTT--HHHHHHHHHHHHHHHHTT--HHHHHHHHHHHHHTTEEE-GGG-EEEPPPSSHHHHHHHHHHHHHHHHHHHHTT-HHHHHHHHHHHHHHHHHHHHHHTT-TT-HHHHHHHHHHHHHHHHHHHHHHHHTT-HHHHHHHHHHHHHTT---HHHHHH-GGGGGGTTSHHHHHHHHHHHHHHHHHHHHHHHHHHHHTSTTS--PPPPPS--PPPP-PPPPP-

Nearest PDB structures (foldseek):
  9dtr-assembly1_S  TM=2.589E-01  e=1.200E+00  Saccharomyces cerevisiae
  8qag-assembly2_B  TM=3.818E-01  e=4.968E+00  synthetic construct
  2yhc-assembly1_A  TM=2.336E-01  e=8.202E+00  Escherichia coli BL21(DE3)
  7z88-assembly1_A  TM=2.267E-01  e=6.940E+00  Homo sapiens

pLDDT: mean 83.31, std 20.09, range [23.94, 98.69]